Protein AF-A0A7S4IA55-F1 (afdb_monomer_lite)

Secondary structure (DSSP, 8-state):
-------EEEEE---HHHHHHHHHH--EEEEEEE--EETTEESHHHHHHHHHHHHHHH-TT-SEEEEE-TTB---HHHHHHHHHHHHHHTT--TTS-EEEEEEE-SPPPB--TTSTTB--TTT---SSPPSEEEEEEEEEEHHHHHHHHHHTT-TTSPP-SSHHHHHHHHIIIII--SEEEE-TTT--TT-BPPS-PEEETTEEEE--SSSS-BEEEE--SSS--EEEEEE--STT--EEEEEEE----HHHHHHHHH---

Radius of gyration: 19.42 Å; chains: 1; bounding box: 39×51×48 Å

Sequence (261 aa):
EVPLQFWFVLSAPRDDSIIEEADMFRDIMFCNIPEVDQPGVSTRPVKTFGFFQMAHKAVPRAEFYFKTDEHTFPDMFDILSAIKEWEQSQNQSVGKRHYGGLLHQKSSPIRDPTSPWFVPKEAYGEDLYPAYHSGAFFYLTNSLARCVAESSTNPLLPYIPVEDAGVGILLKQFCQPFDIQNMYQIFDWTLTLLPNPVKYNERLEVIIQNSRAAVVLEVKGEGNLLRLYESRYGNDAQTIPRYTYHVLNQKFLDFCKHQGT

InterPro domains:
  IPR002659 Glycosyl transferase, family 31 [PF01762] (16-173)
  IPR002659 Glycosyl transferase, family 31 [PTHR11214] (8-174)

pLDDT: mean 74.44, std 22.38, range [28.0, 98.19]

Foldseek 3Di:
DPDDAAADEDEDDDDPVNVVQCVQPVRYDYDDHDADQAAADGPVQVSVLVCLQVVCVVCVPDFKDKAADPQADAPPVLVVVVVVVVCVVVVHDRDAWEKEAAKDAFDAQDCDNVDSRHHHCVQPVDGGQHIWHDNRMMMTGSQLSVQSNVQSPPPPQGDHNRNRSSSSSSCVPTPVHPDYYHPVVSDPVQSGQDQAFDDDDQKGWRQRPDDLFTFIFRDDPPFQWTWGWGFGDDPPTDTHGPDIDNNVDVVVSVCSVPGSD

Organism: NCBI:txid1487602

Structure (mmCIF, N/CA/C/O backbone):
data_AF-A0A7S4IA55-F1
#
_entry.id   AF-A0A7S4IA55-F1
#
loop_
_atom_site.group_PDB
_atom_site.id
_atom_site.type_symbol
_atom_site.label_atom_id
_atom_site.label_alt_id
_atom_site.label_comp_id
_atom_site.label_asym_id
_atom_site.label_entity_id
_atom_site.label_seq_id
_atom_site.pdbx_PDB_ins_code
_atom_site.Cartn_x
_atom_site.Cartn_y
_atom_site.Cartn_z
_atom_site.occupancy
_atom_site.B_iso_or_equiv
_atom_site.auth_seq_id
_atom_site.auth_comp_id
_atom_site.auth_asym_id
_atom_site.auth_atom_id
_atom_site.pdbx_PDB_model_num
ATOM 1 N N . GLU A 1 1 ? -11.744 -14.906 18.376 1.00 46.75 1 GLU A N 1
ATOM 2 C CA . GLU A 1 1 ? -10.795 -14.910 17.246 1.00 46.75 1 GLU A CA 1
ATOM 3 C C . GLU A 1 1 ? -11.150 -13.758 16.320 1.00 46.75 1 GLU A C 1
ATOM 5 O O . GLU A 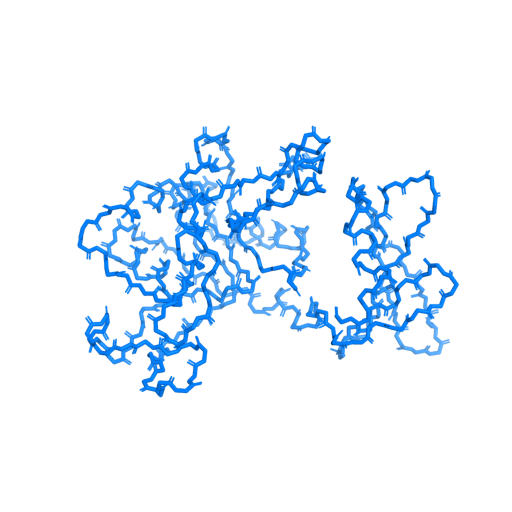1 1 ? -12.335 -13.545 16.083 1.00 46.75 1 GLU A O 1
ATOM 10 N N . VAL A 1 2 ? -10.171 -12.968 15.876 1.00 51.47 2 VAL A N 1
ATOM 11 C CA . VAL A 1 2 ? -10.387 -11.972 14.815 1.00 51.47 2 VAL A CA 1
ATOM 12 C C . VAL A 1 2 ? -10.161 -12.709 13.494 1.00 51.47 2 VAL A C 1
ATOM 14 O O . VAL A 1 2 ? -9.058 -13.223 13.306 1.00 51.47 2 VAL A O 1
ATOM 17 N N . PRO A 1 3 ? -11.165 -12.841 12.611 1.00 70.06 3 PRO A N 1
ATOM 18 C CA . PRO A 1 3 ? -10.977 -13.551 11.354 1.00 70.06 3 PRO A CA 1
ATOM 19 C C . PRO A 1 3 ? -10.056 -12.732 10.441 1.00 70.06 3 PRO A C 1
ATOM 21 O O . PRO A 1 3 ? -10.465 -11.705 9.902 1.00 70.06 3 PRO A O 1
ATOM 24 N N . LEU A 1 4 ? -8.811 -13.182 10.286 1.00 72.94 4 LEU A N 1
ATOM 25 C CA . LEU A 1 4 ? -7.854 -12.651 9.317 1.00 72.94 4 LEU A CA 1
ATOM 26 C C . LEU A 1 4 ? -7.917 -13.484 8.035 1.00 72.94 4 LEU A C 1
ATOM 28 O O . LEU A 1 4 ? -7.993 -14.711 8.091 1.00 72.94 4 LEU A O 1
ATOM 32 N N . GLN A 1 5 ? -7.886 -12.812 6.888 1.00 78.00 5 GLN A N 1
ATOM 33 C CA . GLN A 1 5 ? -7.759 -13.442 5.575 1.00 78.00 5 GLN A CA 1
ATOM 34 C C . GLN A 1 5 ? -6.504 -12.900 4.905 1.00 78.00 5 GLN A C 1
ATOM 36 O O . GLN A 1 5 ? -6.251 -11.695 4.948 1.00 78.00 5 GLN A O 1
ATOM 41 N N . PHE A 1 6 ? -5.728 -13.799 4.312 1.00 81.19 6 PHE A N 1
ATOM 42 C CA . PHE A 1 6 ? -4.470 -13.483 3.654 1.00 81.19 6 PHE A CA 1
ATOM 43 C C . PHE A 1 6 ? -4.604 -13.769 2.166 1.00 81.19 6 PHE A C 1
ATOM 45 O O . PHE A 1 6 ? -5.244 -14.748 1.782 1.00 81.19 6 PHE A O 1
ATOM 52 N N . TRP A 1 7 ? -3.997 -12.907 1.351 1.00 81.94 7 TRP A N 1
ATOM 53 C CA . TRP A 1 7 ? -3.828 -13.158 -0.070 1.00 81.94 7 TRP A CA 1
ATOM 54 C C . TRP A 1 7 ? -2.441 -12.745 -0.535 1.00 81.94 7 TRP A C 1
ATOM 56 O O . TRP A 1 7 ? -1.947 -11.686 -0.150 1.00 81.94 7 TRP A O 1
ATOM 66 N N . PHE A 1 8 ? -1.866 -13.541 -1.427 1.00 84.50 8 PHE A N 1
ATOM 67 C CA . PHE A 1 8 ? -0.659 -13.207 -2.169 1.00 84.50 8 PHE A CA 1
ATOM 68 C C . PHE A 1 8 ? -1.033 -12.675 -3.550 1.00 84.50 8 PHE A C 1
ATOM 70 O O . PHE A 1 8 ? -1.909 -13.225 -4.215 1.00 84.50 8 PHE A O 1
ATOM 77 N N . VAL A 1 9 ? -0.374 -11.608 -4.004 1.00 87.75 9 VAL A N 1
ATOM 78 C CA . VAL A 1 9 ? -0.674 -10.966 -5.293 1.00 87.75 9 VAL A CA 1
ATOM 79 C C . VAL A 1 9 ? 0.483 -11.192 -6.262 1.00 87.75 9 VAL A C 1
ATOM 81 O O . VAL A 1 9 ? 1.553 -10.604 -6.110 1.00 87.75 9 VAL A O 1
ATOM 84 N N . LEU A 1 10 ? 0.278 -12.047 -7.265 1.00 87.62 10 LEU A N 1
ATOM 85 C CA . LEU A 1 10 ? 1.336 -12.508 -8.173 1.00 87.62 10 LEU A CA 1
ATOM 86 C C . LEU A 1 10 ? 1.082 -12.084 -9.625 1.00 87.62 10 LEU A C 1
ATOM 88 O O . LEU A 1 10 ? -0.049 -12.127 -10.105 1.00 87.62 10 LEU A O 1
ATOM 92 N N . SER A 1 11 ? 2.148 -11.711 -10.337 1.00 88.31 11 SER A N 1
ATOM 93 C CA . SER A 1 11 ? 2.136 -11.450 -11.786 1.00 88.31 11 SER A CA 1
ATOM 94 C C . SER A 1 11 ? 2.304 -12.734 -12.602 1.00 88.31 11 SER A C 1
ATOM 96 O O . SER A 1 11 ? 2.514 -13.819 -12.065 1.00 88.31 11 SER A O 1
ATOM 98 N N . ALA A 1 12 ? 2.242 -12.604 -13.926 1.00 83.69 12 ALA A N 1
ATOM 99 C CA . ALA A 1 12 ? 2.725 -13.603 -14.873 1.00 83.69 12 ALA A CA 1
ATOM 100 C C . ALA A 1 12 ? 4.260 -13.501 -15.082 1.00 83.69 12 ALA A C 1
ATOM 102 O O . ALA A 1 12 ? 4.830 -12.427 -14.859 1.00 83.69 12 ALA A O 1
ATOM 103 N N . PRO A 1 13 ? 4.920 -14.555 -15.610 1.00 77.88 13 PRO A N 1
ATOM 104 C CA . PRO A 1 13 ? 4.382 -15.885 -15.916 1.00 77.88 13 PRO A CA 1
ATOM 105 C C . PRO A 1 13 ? 4.181 -16.742 -14.658 1.00 77.88 13 PRO A C 1
ATOM 107 O O . PRO A 1 13 ? 4.727 -16.455 -13.600 1.00 77.88 13 PRO A O 1
ATOM 110 N N . ARG A 1 14 ? 3.371 -17.795 -14.791 1.00 80.56 14 ARG A N 1
ATOM 111 C CA . ARG A 1 14 ? 3.079 -18.768 -13.731 1.00 80.56 14 ARG A CA 1
ATOM 112 C C . ARG A 1 14 ? 3.599 -20.120 -14.190 1.00 80.56 14 ARG A C 1
ATOM 114 O O . ARG A 1 14 ? 3.403 -20.459 -15.357 1.00 80.56 14 ARG A O 1
ATOM 121 N N . ASP A 1 15 ? 4.239 -20.859 -13.299 1.00 84.56 15 ASP A N 1
ATOM 122 C CA . ASP A 1 15 ? 4.578 -22.259 -13.542 1.00 84.56 15 ASP A CA 1
ATOM 123 C C . ASP A 1 15 ? 3.527 -23.191 -12.921 1.00 84.56 15 ASP A C 1
ATOM 125 O O . ASP A 1 15 ? 2.665 -22.755 -12.149 1.00 84.56 15 ASP A O 1
ATOM 129 N N . ASP A 1 16 ? 3.598 -24.476 -13.272 1.00 86.06 16 ASP A N 1
ATOM 130 C CA . ASP A 1 16 ? 2.674 -25.501 -12.776 1.00 86.06 16 ASP A CA 1
ATOM 131 C C . ASP A 1 16 ? 2.670 -25.564 -11.247 1.00 86.06 16 ASP A C 1
ATOM 133 O O . ASP A 1 16 ? 1.622 -25.738 -10.630 1.00 86.06 16 ASP A O 1
ATOM 137 N N . SER A 1 17 ? 3.819 -25.307 -10.616 1.00 82.31 17 SER A N 1
ATOM 138 C CA . SER A 1 17 ? 3.922 -25.325 -9.165 1.00 82.31 17 SER A CA 1
ATOM 139 C C . SER A 1 17 ? 3.048 -24.231 -8.538 1.00 82.31 17 SER A C 1
ATOM 141 O O . SER A 1 17 ? 2.372 -24.476 -7.539 1.00 82.31 17 SER A O 1
ATOM 143 N N . ILE A 1 18 ? 3.079 -23.004 -9.067 1.00 78.88 18 ILE A N 1
ATOM 144 C CA . ILE A 1 18 ? 2.295 -21.868 -8.555 1.00 78.88 18 ILE A CA 1
ATOM 145 C C . ILE A 1 18 ? 0.796 -22.112 -8.775 1.00 78.88 18 ILE A C 1
ATOM 147 O O . ILE A 1 18 ? -0.027 -21.691 -7.961 1.00 78.88 18 ILE A O 1
ATOM 151 N N . ILE A 1 19 ? 0.433 -22.810 -9.853 1.00 83.88 19 ILE A N 1
ATOM 152 C CA . ILE A 1 19 ? -0.956 -23.196 -10.129 1.00 83.88 19 ILE A CA 1
ATOM 153 C C . ILE A 1 19 ? -1.436 -24.231 -9.102 1.00 83.88 19 ILE A C 1
ATOM 155 O O . ILE A 1 19 ? -2.478 -24.024 -8.484 1.00 83.88 19 ILE A O 1
ATOM 159 N N . GLU A 1 20 ? -0.654 -25.284 -8.852 1.00 81.00 20 GLU A N 1
ATOM 160 C CA . GLU A 1 20 ? -0.962 -26.300 -7.833 1.00 81.00 20 GLU A CA 1
ATOM 161 C C . GLU A 1 20 ? -1.113 -25.689 -6.429 1.00 81.00 20 GLU A C 1
ATOM 163 O O . GLU A 1 20 ? -2.005 -26.057 -5.664 1.00 81.00 20 GLU A O 1
ATOM 168 N N . GLU A 1 21 ? -0.265 -24.716 -6.093 1.00 79.81 21 GLU A N 1
ATOM 169 C CA . GLU A 1 21 ? -0.327 -23.976 -4.831 1.00 79.81 21 GLU A CA 1
ATOM 170 C C . GLU A 1 21 ? -1.618 -23.160 -4.704 1.00 79.81 21 GLU A C 1
ATOM 172 O O . GLU A 1 21 ? -2.305 -23.236 -3.681 1.00 79.81 21 GLU A O 1
ATOM 177 N N . ALA A 1 22 ? -1.985 -22.427 -5.758 1.00 77.88 22 ALA A N 1
ATOM 178 C CA . ALA A 1 22 ? -3.223 -21.659 -5.790 1.00 77.88 22 ALA A CA 1
ATOM 179 C C . ALA A 1 22 ? -4.461 -22.558 -5.647 1.00 77.88 22 ALA A C 1
ATOM 181 O O . ALA A 1 22 ? -5.403 -22.190 -4.939 1.00 77.88 22 ALA A O 1
ATOM 182 N N . ASP A 1 23 ? -4.453 -23.740 -6.269 1.00 83.38 23 ASP A N 1
ATOM 183 C CA . ASP A 1 23 ? -5.543 -24.716 -6.169 1.00 83.38 23 ASP A CA 1
ATOM 184 C C . ASP A 1 23 ? -5.671 -25.296 -4.752 1.00 83.38 23 ASP A C 1
ATOM 186 O O . ASP A 1 23 ? -6.789 -25.496 -4.254 1.00 83.38 23 ASP A O 1
ATOM 190 N N . MET A 1 24 ? -4.535 -25.526 -4.087 1.00 79.62 24 MET A N 1
ATOM 191 C CA . MET A 1 24 ? -4.474 -26.089 -2.740 1.00 79.62 24 MET A CA 1
ATOM 192 C C . MET A 1 24 ? -4.900 -25.087 -1.657 1.00 79.62 24 MET A C 1
ATOM 194 O O . MET A 1 24 ? -5.679 -25.453 -0.774 1.00 79.62 24 MET A O 1
ATOM 198 N N . PHE A 1 25 ? -4.424 -23.838 -1.712 1.00 74.69 25 PHE A N 1
ATOM 199 C CA . PHE A 1 25 ? -4.611 -22.866 -0.621 1.00 74.69 25 PHE A CA 1
ATOM 200 C C . PHE A 1 25 ? -5.661 -21.795 -0.889 1.00 74.69 25 PHE A C 1
ATOM 202 O O . PHE A 1 25 ? -6.254 -21.276 0.057 1.00 74.69 25 PHE A O 1
ATOM 209 N N . ARG A 1 26 ? -5.963 -21.515 -2.162 1.00 79.38 26 ARG A N 1
ATOM 210 C CA . ARG A 1 26 ? -6.998 -20.553 -2.581 1.00 79.38 26 ARG A CA 1
ATOM 211 C C . ARG A 1 26 ? -6.803 -19.143 -2.012 1.00 79.38 26 ARG A C 1
ATOM 213 O O . ARG A 1 26 ? -7.769 -18.400 -1.837 1.00 79.38 26 ARG A O 1
ATOM 220 N N . ASP A 1 27 ? -5.555 -18.769 -1.767 1.00 78.38 27 ASP A N 1
ATOM 221 C CA . ASP A 1 27 ? -5.113 -17.489 -1.216 1.00 78.38 27 ASP A CA 1
ATOM 222 C C . ASP A 1 27 ? -4.230 -16.706 -2.207 1.00 78.38 27 ASP A C 1
ATOM 224 O O . ASP A 1 27 ? -3.600 -15.722 -1.839 1.00 78.38 27 ASP A O 1
ATOM 228 N N . ILE A 1 28 ? -4.217 -17.073 -3.492 1.00 80.38 28 ILE A N 1
ATOM 229 C CA . ILE A 1 28 ? -3.453 -16.358 -4.523 1.00 80.38 28 ILE A CA 1
ATOM 230 C C . ILE A 1 28 ? -4.379 -15.546 -5.437 1.00 80.38 28 ILE A C 1
ATOM 232 O O . ILE A 1 28 ? -5.288 -16.072 -6.081 1.00 80.38 28 ILE A O 1
ATOM 236 N N . MET A 1 29 ? -4.111 -14.244 -5.534 1.00 86.19 29 MET A N 1
ATOM 237 C CA . MET A 1 29 ? -4.675 -13.338 -6.527 1.00 86.19 29 MET A CA 1
ATOM 238 C C . MET A 1 29 ? -3.692 -13.161 -7.679 1.00 86.19 29 MET A C 1
ATOM 240 O O . MET A 1 29 ? -2.636 -12.547 -7.534 1.00 86.19 29 MET A O 1
ATOM 244 N N . PHE A 1 30 ? -4.063 -13.652 -8.857 1.00 88.56 30 PHE A N 1
ATOM 245 C CA . PHE A 1 30 ? -3.222 -13.487 -10.030 1.00 88.56 30 PHE A CA 1
ATOM 246 C C . PHE A 1 30 ? -3.552 -12.235 -10.846 1.00 88.56 30 PHE A C 1
ATOM 248 O O . PHE A 1 30 ? -4.665 -12.078 -11.353 1.00 88.56 30 PHE A O 1
ATOM 255 N N . CYS A 1 31 ? -2.539 -11.410 -11.092 1.00 86.50 31 CYS A N 1
ATOM 256 C CA . CYS A 1 31 ? -2.555 -10.337 -12.075 1.00 86.50 31 CYS A CA 1
ATOM 257 C C . CYS A 1 31 ? -2.035 -10.866 -13.420 1.00 86.50 31 CYS A C 1
ATOM 259 O O . CYS A 1 31 ? -0.944 -11.428 -13.507 1.00 86.50 31 CYS A O 1
ATOM 261 N N . ASN A 1 32 ? -2.806 -10.699 -14.499 1.00 87.69 32 ASN A N 1
ATOM 262 C CA . ASN A 1 32 ? -2.392 -11.121 -15.843 1.00 87.69 32 ASN A CA 1
ATOM 263 C C . ASN A 1 32 ? -1.537 -10.050 -16.540 1.00 87.69 32 ASN A C 1
ATOM 265 O O . ASN A 1 32 ? -1.880 -9.554 -17.610 1.00 87.69 32 ASN A O 1
ATOM 269 N N . ILE A 1 33 ? -0.455 -9.660 -15.876 1.00 88.44 33 ILE A N 1
ATOM 270 C CA . ILE A 1 33 ? 0.529 -8.676 -16.332 1.00 88.44 33 ILE A CA 1
ATOM 271 C C . ILE A 1 33 ? 1.924 -9.260 -16.097 1.00 88.44 33 ILE A C 1
ATOM 273 O O . ILE A 1 33 ? 2.075 -10.020 -15.142 1.00 88.44 33 ILE A O 1
ATOM 277 N N . PRO A 1 34 ? 2.929 -8.965 -16.934 1.00 89.75 34 PRO A N 1
ATOM 278 C CA . PRO A 1 34 ? 4.302 -9.371 -16.654 1.00 89.75 34 PRO A CA 1
ATOM 279 C C . PRO A 1 34 ? 4.839 -8.703 -15.383 1.00 89.75 34 PRO A C 1
ATOM 281 O O . PRO A 1 34 ? 4.538 -7.535 -15.115 1.00 89.75 34 PRO A O 1
ATOM 284 N N . GLU A 1 35 ? 5.661 -9.419 -14.618 1.00 88.81 35 GLU A N 1
ATOM 285 C CA . GLU A 1 35 ? 6.471 -8.783 -13.577 1.00 88.81 35 GLU A CA 1
ATOM 286 C C . GLU A 1 35 ? 7.514 -7.871 -14.232 1.00 88.81 35 GLU A C 1
ATOM 288 O O . GLU A 1 35 ? 8.317 -8.310 -15.058 1.00 88.81 35 GLU A O 1
ATOM 293 N N . VAL A 1 36 ? 7.491 -6.592 -13.870 1.00 90.94 36 VAL A N 1
ATOM 294 C CA . VAL A 1 36 ? 8.474 -5.600 -14.293 1.00 90.94 36 VAL A CA 1
ATOM 295 C C . VAL A 1 36 ? 8.881 -4.821 -13.056 1.00 90.94 36 VAL A C 1
ATOM 297 O O . VAL A 1 36 ? 8.025 -4.292 -12.346 1.00 90.94 36 VAL A O 1
ATOM 300 N N . ASP A 1 37 ? 10.184 -4.750 -12.816 1.00 88.00 37 ASP A N 1
ATOM 301 C CA . ASP A 1 37 ? 10.765 -3.947 -11.745 1.00 88.00 37 ASP A CA 1
ATOM 302 C C . ASP A 1 37 ? 12.015 -3.247 -12.286 1.00 88.00 37 ASP A C 1
ATOM 304 O O . ASP A 1 37 ? 13.138 -3.743 -12.195 1.00 88.00 37 ASP A O 1
ATOM 308 N N . GLN A 1 38 ? 11.792 -2.136 -12.988 1.00 91.88 38 GLN A N 1
ATOM 309 C CA . GLN A 1 38 ? 12.838 -1.318 -13.598 1.00 91.88 38 GLN A CA 1
ATOM 310 C C . GLN A 1 38 ? 12.666 0.145 -13.166 1.00 91.88 38 GLN A C 1
ATOM 312 O O . GLN A 1 38 ? 11.540 0.584 -12.915 1.00 91.88 38 GLN A O 1
ATOM 317 N N . PRO A 1 39 ? 13.746 0.944 -13.112 1.00 92.06 39 PRO A N 1
ATOM 318 C CA . PRO A 1 39 ? 13.640 2.370 -12.823 1.00 92.06 39 PRO A CA 1
ATOM 319 C C . PRO A 1 39 ? 12.594 3.061 -13.710 1.00 92.06 39 PRO A C 1
ATOM 321 O O . PRO A 1 39 ? 12.678 3.029 -14.938 1.00 92.06 39 PRO A O 1
ATOM 324 N N . GLY A 1 40 ? 11.595 3.693 -13.090 1.00 93.19 40 GLY A N 1
ATOM 325 C CA . GLY A 1 40 ? 10.530 4.408 -13.798 1.00 93.19 40 GLY A CA 1
ATOM 326 C C . GLY A 1 40 ? 9.368 3.544 -14.305 1.00 93.19 40 GLY A C 1
ATOM 327 O O . GLY A 1 40 ? 8.370 4.111 -14.751 1.00 93.19 40 GLY A O 1
ATOM 328 N N . VAL A 1 41 ? 9.451 2.210 -14.227 1.00 93.88 41 VAL A N 1
ATOM 329 C CA . VAL A 1 41 ? 8.381 1.285 -14.640 1.00 93.88 41 VAL A CA 1
ATOM 330 C C . VAL A 1 41 ? 8.347 0.075 -13.704 1.00 93.88 41 VAL A C 1
ATOM 332 O O . VAL A 1 41 ? 9.209 -0.798 -13.754 1.00 93.88 41 VAL A O 1
ATOM 335 N N . SER A 1 42 ? 7.303 -0.003 -12.882 1.00 92.88 42 SER A N 1
ATOM 336 C CA . SER A 1 42 ? 7.067 -1.106 -11.949 1.00 92.88 42 SER A CA 1
ATOM 337 C C . SER A 1 42 ? 5.646 -1.665 -12.051 1.00 92.88 42 SER A C 1
ATOM 339 O O . SER A 1 42 ? 4.676 -0.939 -12.300 1.00 92.88 42 SER A O 1
ATOM 341 N N . THR A 1 43 ? 5.512 -2.965 -11.810 1.00 93.94 43 THR A N 1
ATOM 342 C CA . THR A 1 43 ? 4.229 -3.675 -11.738 1.00 93.94 43 THR A CA 1
ATOM 343 C C . THR A 1 43 ? 3.543 -3.524 -10.368 1.00 93.94 43 THR A C 1
ATOM 345 O O . THR A 1 43 ? 2.323 -3.698 -10.259 1.00 93.94 43 THR A O 1
ATOM 348 N N . ARG A 1 44 ? 4.283 -3.121 -9.323 1.00 93.75 44 ARG A N 1
ATOM 349 C CA . ARG A 1 44 ? 3.783 -2.968 -7.939 1.00 93.75 44 ARG A CA 1
ATOM 350 C C . ARG A 1 44 ? 2.532 -2.080 -7.814 1.00 93.75 44 ARG A C 1
ATOM 352 O O . ARG A 1 44 ? 1.598 -2.500 -7.131 1.00 93.75 44 ARG A O 1
ATOM 359 N N . PRO A 1 45 ? 2.414 -0.921 -8.498 1.00 95.06 45 PRO A N 1
ATOM 360 C CA . PRO A 1 45 ? 1.214 -0.083 -8.414 1.00 95.06 45 PRO A CA 1
ATOM 361 C C . PRO A 1 45 ? -0.048 -0.801 -8.891 1.00 95.06 45 PRO A C 1
ATOM 363 O O . PRO A 1 45 ? -1.092 -0.730 -8.242 1.00 95.06 45 PRO A O 1
ATOM 366 N N . VAL A 1 46 ? 0.051 -1.551 -9.993 1.00 94.19 46 VAL A N 1
ATOM 367 C CA . VAL A 1 46 ? -1.083 -2.300 -10.550 1.00 94.19 46 VAL A CA 1
ATOM 368 C C . VAL A 1 46 ? -1.500 -3.423 -9.604 1.00 94.19 46 VAL A C 1
ATOM 370 O O . VAL A 1 46 ? -2.693 -3.597 -9.362 1.00 94.19 46 VAL A O 1
ATOM 373 N N . LYS A 1 47 ? -0.534 -4.142 -9.019 1.00 94.69 47 LYS A N 1
ATOM 374 C CA . LYS A 1 47 ? -0.799 -5.164 -7.997 1.00 94.69 47 LYS A CA 1
ATOM 375 C C . LYS A 1 47 ? -1.492 -4.580 -6.771 1.00 94.69 47 LYS A C 1
ATOM 377 O O . LYS A 1 47 ? -2.523 -5.099 -6.356 1.00 94.69 47 LYS A O 1
ATOM 382 N N . THR A 1 48 ? -0.967 -3.487 -6.224 1.00 96.00 48 THR A N 1
ATOM 383 C CA . THR A 1 48 ? -1.507 -2.847 -5.017 1.00 96.00 48 THR A CA 1
ATOM 384 C C . THR A 1 48 ? -2.929 -2.345 -5.238 1.00 96.00 48 THR A C 1
ATOM 386 O O . THR A 1 48 ? -3.824 -2.638 -4.447 1.00 96.00 48 THR A O 1
ATOM 389 N N . PHE A 1 49 ? -3.192 -1.640 -6.339 1.00 96.62 49 PHE A N 1
ATOM 390 C CA . PHE A 1 49 ? -4.549 -1.180 -6.636 1.00 96.62 49 PHE A CA 1
ATOM 391 C C . PHE A 1 49 ? -5.498 -2.328 -6.996 1.00 96.62 49 PHE A C 1
ATOM 393 O O . PHE A 1 49 ? -6.648 -2.326 -6.551 1.00 96.62 49 PHE A O 1
ATOM 400 N N . GLY A 1 50 ? -5.018 -3.326 -7.743 1.00 94.38 50 GLY A N 1
ATOM 401 C CA . GLY A 1 50 ? -5.774 -4.534 -8.069 1.00 94.38 50 GLY A CA 1
ATOM 402 C C . GLY A 1 50 ? -6.158 -5.336 -6.825 1.00 94.38 50 GLY A C 1
ATOM 403 O O . GLY A 1 50 ? -7.292 -5.805 -6.727 1.00 94.38 50 GLY A O 1
ATOM 404 N N . PHE A 1 51 ? -5.267 -5.413 -5.833 1.00 94.25 51 PHE A N 1
ATOM 405 C CA . PHE A 1 51 ? -5.560 -5.995 -4.527 1.00 94.25 51 PHE A CA 1
ATOM 406 C C . PHE A 1 51 ? -6.729 -5.284 -3.854 1.00 94.25 51 PHE A C 1
ATOM 408 O O . PHE A 1 51 ? -7.703 -5.943 -3.509 1.00 94.25 51 PHE A O 1
ATOM 415 N N . PHE A 1 52 ? -6.698 -3.953 -3.717 1.00 95.94 52 PHE A N 1
ATOM 416 C CA . PHE A 1 52 ? -7.803 -3.236 -3.070 1.00 95.94 52 PHE A CA 1
ATOM 417 C C . PHE A 1 52 ? -9.129 -3.416 -3.814 1.00 95.94 52 PHE A C 1
ATOM 419 O O . PHE A 1 52 ? -10.165 -3.601 -3.174 1.00 95.94 52 PHE A O 1
ATOM 426 N N . GLN A 1 53 ? -9.106 -3.442 -5.149 1.00 94.81 53 GLN A N 1
ATOM 427 C CA . GLN A 1 53 ? -10.292 -3.734 -5.958 1.00 94.81 53 GLN A CA 1
ATOM 428 C C . GLN A 1 53 ? -10.867 -5.123 -5.675 1.00 94.81 53 GLN A C 1
ATOM 430 O O . GLN A 1 53 ? -12.067 -5.269 -5.424 1.00 94.81 53 GLN A O 1
ATOM 435 N N . MET A 1 54 ? -10.017 -6.147 -5.698 1.00 92.44 54 MET A N 1
ATOM 436 C CA . MET A 1 54 ? -10.435 -7.536 -5.535 1.00 92.44 54 MET A CA 1
ATOM 437 C C . MET A 1 54 ? -10.791 -7.869 -4.089 1.00 92.44 54 MET A C 1
ATOM 439 O O . MET A 1 54 ? -11.849 -8.446 -3.846 1.00 92.44 54 MET A O 1
ATOM 443 N N . ALA A 1 55 ? -9.964 -7.460 -3.129 1.00 90.62 55 ALA A N 1
ATOM 444 C CA . ALA A 1 55 ? -10.186 -7.682 -1.707 1.00 90.62 55 ALA A CA 1
ATOM 445 C C . ALA A 1 55 ? -11.482 -7.012 -1.240 1.00 90.62 55 ALA A C 1
ATOM 447 O O . ALA A 1 55 ? -12.289 -7.654 -0.570 1.00 90.62 55 ALA A O 1
ATOM 448 N N . HIS A 1 56 ? -11.744 -5.761 -1.644 1.00 93.25 56 HIS A N 1
ATOM 449 C CA . HIS A 1 56 ? -12.993 -5.087 -1.280 1.00 93.25 56 HIS A CA 1
ATOM 450 C C . HIS A 1 56 ? -14.219 -5.757 -1.915 1.00 93.25 56 HIS A C 1
ATOM 452 O O . HIS A 1 56 ? -15.286 -5.814 -1.306 1.00 93.25 56 HIS A O 1
ATOM 458 N N . LYS A 1 57 ? -14.087 -6.313 -3.124 1.00 92.00 57 LYS A N 1
ATOM 459 C CA . LYS A 1 57 ? -15.161 -7.096 -3.750 1.00 92.00 57 LYS A CA 1
ATOM 460 C C . LYS A 1 57 ? -15.398 -8.432 -3.038 1.00 92.00 57 LYS A C 1
ATOM 462 O O . LYS A 1 57 ? -16.549 -8.837 -2.893 1.00 92.00 57 LYS A O 1
ATOM 467 N N . ALA A 1 58 ? -14.333 -9.111 -2.618 1.00 89.88 58 ALA A N 1
ATOM 468 C CA . ALA A 1 58 ? -14.396 -10.416 -1.964 1.00 89.88 58 ALA A CA 1
ATOM 469 C C . ALA A 1 58 ? -14.911 -10.321 -0.520 1.00 89.88 58 ALA A C 1
ATOM 471 O O . ALA A 1 58 ? -15.752 -11.122 -0.112 1.00 89.88 58 ALA A O 1
ATOM 472 N N . VAL A 1 59 ? -14.443 -9.328 0.243 1.00 90.12 59 VAL A N 1
ATOM 473 C CA . VAL A 1 59 ? -14.764 -9.164 1.669 1.00 90.12 59 VAL A CA 1
ATOM 474 C C . VAL A 1 59 ? -15.175 -7.721 1.976 1.00 90.12 59 VAL A C 1
ATOM 476 O O . VAL A 1 59 ? -14.545 -7.049 2.788 1.00 90.12 59 VAL A O 1
ATOM 479 N N . PRO A 1 60 ? -16.297 -7.230 1.416 1.00 91.19 60 PRO A N 1
ATOM 480 C CA . PRO A 1 60 ? -16.699 -5.821 1.510 1.00 91.19 60 PRO A CA 1
ATOM 481 C C . PRO A 1 60 ? -16.962 -5.323 2.937 1.00 91.19 60 PRO A C 1
ATOM 483 O O . PRO A 1 60 ? -17.073 -4.121 3.157 1.00 91.19 60 PRO A O 1
ATOM 486 N N . ARG A 1 61 ? -17.087 -6.228 3.917 1.00 90.25 61 ARG A N 1
ATOM 487 C CA . ARG A 1 61 ? -17.315 -5.907 5.335 1.00 90.25 61 ARG A CA 1
ATOM 488 C C . ARG A 1 61 ? -16.059 -6.016 6.204 1.00 90.25 61 ARG A C 1
ATOM 490 O O . ARG A 1 61 ? -16.184 -5.889 7.417 1.00 90.25 61 ARG A O 1
ATOM 497 N N . ALA A 1 62 ? -14.882 -6.271 5.626 1.00 89.31 62 ALA A N 1
ATOM 498 C CA . ALA A 1 62 ? -13.635 -6.249 6.387 1.00 89.31 62 ALA A CA 1
ATOM 499 C C . ALA A 1 62 ? -13.439 -4.863 7.011 1.00 89.31 62 ALA A C 1
ATOM 501 O O . ALA A 1 62 ? -13.602 -3.854 6.327 1.00 89.31 62 ALA A O 1
ATOM 502 N N . GLU A 1 63 ? -13.121 -4.811 8.301 1.00 87.50 63 GLU A N 1
ATOM 503 C CA . GLU A 1 63 ? -12.946 -3.556 9.042 1.00 87.50 63 GLU A CA 1
ATOM 504 C C . GLU A 1 63 ? -11.693 -2.801 8.576 1.00 87.50 63 GLU A C 1
ATOM 506 O O . GLU A 1 63 ? -11.723 -1.587 8.347 1.00 87.50 63 GLU A O 1
ATOM 511 N N . PHE A 1 64 ? -10.628 -3.565 8.328 1.00 89.12 64 PHE A N 1
ATOM 512 C CA . PHE A 1 64 ? -9.329 -3.092 7.880 1.00 89.12 64 PHE A CA 1
ATOM 513 C C . PHE A 1 64 ? -8.832 -3.933 6.706 1.00 89.12 64 PHE A C 1
ATOM 515 O O . PHE A 1 64 ? -9.093 -5.134 6.624 1.00 89.12 64 PHE A O 1
ATOM 522 N N . TYR A 1 65 ? -8.087 -3.285 5.818 1.00 92.94 65 TYR A N 1
ATOM 523 C CA . TYR A 1 65 ? -7.369 -3.903 4.713 1.00 92.94 65 TYR A CA 1
ATOM 524 C C . TYR A 1 65 ? -5.897 -3.573 4.876 1.00 92.94 65 TYR A C 1
ATOM 526 O O . TYR A 1 65 ? -5.548 -2.405 5.038 1.00 92.94 65 TYR A O 1
ATOM 534 N N . PHE A 1 66 ? -5.054 -4.593 4.815 1.00 90.50 66 PHE A N 1
ATOM 535 C CA . PHE A 1 66 ? -3.623 -4.480 5.049 1.00 90.50 66 PHE A CA 1
ATOM 536 C C . PHE A 1 66 ? -2.868 -4.766 3.755 1.00 90.50 66 PHE A C 1
ATOM 538 O O . PHE A 1 66 ? -3.254 -5.660 3.002 1.00 90.50 66 PHE A O 1
ATOM 545 N N . LYS A 1 67 ? -1.787 -4.024 3.521 1.00 92.19 67 LYS A N 1
ATOM 546 C CA . LYS A 1 67 ? -0.753 -4.364 2.543 1.00 92.19 67 LYS A CA 1
ATOM 547 C C . LYS A 1 67 ? 0.560 -4.528 3.287 1.00 92.19 67 LYS A C 1
ATOM 549 O O . LYS A 1 67 ? 0.862 -3.733 4.174 1.00 92.19 67 LYS A O 1
ATOM 554 N N . THR A 1 68 ? 1.338 -5.529 2.902 1.00 85.56 68 THR A N 1
ATOM 555 C CA . THR A 1 68 ? 2.711 -5.723 3.370 1.00 85.56 68 THR A CA 1
ATOM 556 C C . THR A 1 68 ? 3.562 -6.295 2.239 1.00 85.56 68 THR A C 1
ATOM 558 O O . THR A 1 68 ? 3.006 -6.860 1.293 1.00 85.56 68 THR A O 1
ATOM 561 N N . ASP A 1 69 ? 4.874 -6.086 2.302 1.00 79.69 69 ASP A N 1
ATOM 562 C CA . ASP A 1 69 ? 5.831 -6.686 1.367 1.00 79.69 69 ASP A CA 1
ATOM 563 C C . ASP A 1 69 ? 6.129 -8.144 1.731 1.00 79.69 69 ASP A C 1
ATOM 565 O O . ASP A 1 69 ? 6.023 -8.550 2.886 1.00 79.69 69 ASP A O 1
ATOM 569 N N . GLU A 1 70 ? 6.587 -8.922 0.754 1.00 69.75 70 GLU A N 1
ATOM 570 C CA . GLU A 1 70 ? 6.958 -10.335 0.900 1.00 69.75 70 GLU A CA 1
ATOM 571 C C . GLU A 1 70 ? 8.089 -10.594 1.913 1.00 69.75 70 GLU A C 1
ATOM 573 O O . GLU A 1 70 ? 8.284 -11.724 2.359 1.00 69.75 70 GLU A O 1
ATOM 578 N N . HIS A 1 71 ? 8.830 -9.551 2.288 1.00 66.12 71 HIS A N 1
ATOM 579 C CA . HIS A 1 71 ? 9.942 -9.614 3.239 1.00 66.12 71 HIS A CA 1
ATOM 580 C C . HIS A 1 71 ? 9.635 -8.924 4.574 1.00 66.12 71 HIS A C 1
ATOM 582 O O . HIS A 1 71 ? 10.541 -8.755 5.392 1.00 66.12 71 HIS A O 1
ATOM 588 N N . THR A 1 72 ? 8.378 -8.520 4.794 1.00 64.75 72 THR A N 1
ATOM 589 C CA . THR A 1 72 ? 7.937 -7.839 6.017 1.00 64.75 72 THR A CA 1
ATOM 590 C C . THR A 1 72 ? 6.908 -8.685 6.762 1.00 64.75 72 THR A C 1
ATOM 592 O O . THR A 1 72 ? 5.930 -9.153 6.186 1.00 64.75 72 THR A O 1
ATOM 595 N N . PHE A 1 73 ? 7.109 -8.855 8.071 1.00 66.38 73 PHE A N 1
ATOM 596 C CA . PHE A 1 73 ? 6.224 -9.650 8.931 1.00 66.38 73 PHE A CA 1
ATOM 597 C C . PHE A 1 73 ? 5.647 -8.804 10.070 1.00 66.38 73 PHE A C 1
ATOM 599 O O . PHE A 1 73 ? 6.140 -8.883 11.193 1.00 66.38 73 PHE A O 1
ATOM 606 N N . PRO A 1 74 ? 4.619 -7.979 9.811 1.00 67.50 74 PRO A N 1
ATOM 607 C CA . PRO A 1 74 ? 4.005 -7.151 10.845 1.00 67.50 74 PRO A CA 1
ATOM 608 C C . PRO A 1 74 ? 3.316 -8.006 11.924 1.00 67.50 74 PRO A C 1
ATOM 610 O O . PRO A 1 74 ? 2.560 -8.928 11.603 1.00 67.50 74 PRO A O 1
ATOM 613 N N . ASP A 1 75 ? 3.514 -7.675 13.207 1.00 70.75 75 ASP A N 1
ATOM 614 C CA . ASP A 1 75 ? 2.738 -8.283 14.295 1.00 70.75 75 ASP A CA 1
ATOM 615 C C . ASP A 1 75 ? 1.298 -7.755 14.259 1.00 70.75 75 ASP A C 1
ATOM 617 O O . ASP A 1 75 ? 0.965 -6.674 14.755 1.00 70.75 75 ASP A O 1
ATOM 621 N N . MET A 1 76 ? 0.422 -8.540 13.635 1.00 71.19 76 MET A N 1
ATOM 622 C CA . MET A 1 76 ? -0.979 -8.182 13.453 1.00 71.19 76 MET A CA 1
ATOM 623 C C . MET A 1 76 ? -1.742 -8.027 14.775 1.00 71.19 76 MET A C 1
ATOM 625 O O . MET A 1 76 ? -2.727 -7.292 14.801 1.00 71.19 76 MET A O 1
ATOM 629 N N . PHE A 1 77 ? -1.331 -8.680 15.867 1.00 71.94 77 PHE A N 1
ATOM 630 C CA . PHE A 1 77 ? -2.008 -8.530 17.159 1.00 71.94 77 PHE A CA 1
ATOM 631 C C . PHE A 1 77 ? -1.669 -7.195 17.806 1.00 71.94 77 PHE A C 1
ATOM 633 O O . PHE A 1 77 ? -2.584 -6.505 18.266 1.00 71.94 77 PHE A O 1
ATOM 640 N N . ASP A 1 78 ? -0.395 -6.810 17.789 1.00 73.56 78 ASP A N 1
ATOM 641 C CA . ASP A 1 78 ? 0.052 -5.515 18.303 1.00 73.56 78 ASP A CA 1
ATOM 642 C C . ASP A 1 78 ? -0.536 -4.371 17.476 1.00 73.56 78 ASP A C 1
ATOM 644 O O . ASP A 1 78 ? -1.072 -3.414 18.031 1.00 73.56 78 ASP A O 1
ATOM 648 N N . ILE A 1 79 ? -0.556 -4.511 16.148 1.00 78.31 79 ILE A N 1
ATOM 649 C CA . ILE A 1 79 ? -1.176 -3.532 15.247 1.00 78.31 79 ILE A CA 1
ATOM 650 C C . ILE A 1 79 ? -2.671 -3.389 15.529 1.00 78.31 79 ILE A C 1
ATOM 652 O O . ILE A 1 79 ? -3.162 -2.274 15.698 1.00 78.31 79 ILE A O 1
ATOM 656 N N . LEU A 1 80 ? -3.417 -4.494 15.602 1.00 78.75 80 LEU A N 1
ATOM 657 C CA . LEU A 1 80 ? -4.855 -4.438 15.884 1.00 78.75 80 LEU A CA 1
ATOM 658 C C . LEU A 1 80 ? -5.143 -3.890 17.287 1.00 78.75 80 LEU A C 1
ATOM 660 O O . LEU A 1 80 ? -6.149 -3.204 17.473 1.00 78.75 80 LEU A O 1
ATOM 664 N N . SER A 1 81 ? -4.287 -4.186 18.266 1.00 80.50 81 SER A N 1
ATOM 665 C CA . SER A 1 81 ? -4.405 -3.646 19.625 1.00 80.50 81 SER A CA 1
ATOM 666 C C . SER A 1 81 ? -4.161 -2.141 19.626 1.00 80.50 81 SER A C 1
ATOM 668 O O . SER A 1 81 ? -5.002 -1.399 20.125 1.00 80.50 81 SER A O 1
ATOM 670 N N . ALA A 1 82 ? -3.106 -1.679 18.957 1.00 80.44 82 ALA A N 1
ATOM 671 C CA . ALA A 1 82 ? -2.796 -0.263 18.827 1.00 80.44 82 ALA A CA 1
ATOM 672 C C . ALA A 1 82 ? -3.886 0.524 18.088 1.00 80.44 82 ALA A C 1
ATOM 674 O O . ALA A 1 82 ? -4.240 1.622 18.513 1.00 80.44 82 ALA A O 1
ATOM 675 N N . ILE A 1 83 ? -4.467 -0.039 17.020 1.00 82.38 83 ILE A N 1
ATOM 676 C CA . ILE A 1 83 ? -5.609 0.575 16.325 1.00 82.38 83 ILE A CA 1
ATOM 677 C C . ILE A 1 83 ? -6.777 0.765 17.300 1.00 82.38 83 ILE A C 1
ATOM 679 O O . ILE A 1 83 ? -7.332 1.860 17.389 1.00 82.38 83 ILE A O 1
ATOM 683 N N . LYS A 1 84 ? -7.125 -0.272 18.071 1.00 82.19 84 LYS A N 1
ATOM 684 C CA . LYS A 1 84 ? -8.234 -0.219 19.038 1.00 82.19 84 LYS A CA 1
ATOM 685 C C . LYS A 1 84 ? -7.975 0.760 20.178 1.00 82.19 84 LYS A C 1
ATOM 687 O O . LYS A 1 84 ? -8.876 1.508 20.550 1.00 82.19 84 LYS A O 1
ATOM 692 N N . GLU A 1 85 ? -6.772 0.754 20.742 1.00 83.00 85 GLU A N 1
ATOM 693 C CA . GLU A 1 85 ? -6.364 1.689 21.796 1.00 83.00 85 GLU A CA 1
ATOM 694 C C . GLU A 1 85 ? -6.425 3.133 21.301 1.00 83.00 85 GLU A C 1
ATOM 696 O O . GLU A 1 85 ? -6.954 4.012 21.987 1.00 83.00 85 GLU A O 1
ATOM 701 N N . TRP A 1 86 ? -5.951 3.377 20.078 1.00 79.44 86 TRP A N 1
ATOM 702 C CA . TRP A 1 86 ? -6.042 4.687 19.457 1.00 79.44 86 TRP A CA 1
ATOM 703 C C . TRP A 1 86 ? -7.506 5.110 19.256 1.00 79.44 86 TRP A C 1
ATOM 705 O O . TRP A 1 86 ? -7.869 6.208 19.683 1.00 79.44 86 TRP A O 1
ATOM 715 N N . GLU A 1 87 ? -8.372 4.249 18.705 1.00 79.44 87 GLU A N 1
ATOM 716 C CA . GLU A 1 87 ? -9.799 4.559 18.496 1.00 79.44 87 GLU A CA 1
ATOM 717 C C . GLU A 1 87 ? -10.502 4.919 19.815 1.00 79.44 87 GLU A C 1
ATOM 719 O O . GLU A 1 87 ? -11.243 5.907 19.885 1.00 79.44 87 GLU A O 1
ATOM 724 N N . GLN A 1 88 ? -10.195 4.177 20.886 1.00 82.12 88 GLN A N 1
ATOM 725 C CA . GLN A 1 88 ? -10.672 4.463 22.240 1.00 82.12 88 GLN A CA 1
ATOM 726 C C . GLN A 1 88 ? -10.161 5.814 22.753 1.00 82.12 88 GLN A C 1
ATOM 728 O O . GLN A 1 88 ? -10.954 6.612 23.255 1.00 82.12 88 GLN A O 1
ATOM 733 N N . SER A 1 89 ? -8.862 6.105 22.596 1.00 78.81 89 SER A N 1
ATOM 734 C CA . SER A 1 89 ? -8.238 7.350 23.076 1.00 78.81 89 SER A CA 1
ATOM 735 C C . SER A 1 89 ? -8.870 8.608 22.482 1.00 78.81 89 SER A C 1
ATOM 737 O O . SER A 1 89 ? -8.911 9.659 23.120 1.00 78.81 89 SER A O 1
ATOM 739 N N . GLN A 1 90 ? -9.389 8.504 21.261 1.00 72.94 90 GLN A N 1
ATOM 740 C CA . GLN A 1 90 ? -9.986 9.631 20.568 1.00 72.94 90 GLN A CA 1
ATOM 741 C C . GLN A 1 90 ? -11.465 9.851 20.932 1.00 72.94 90 GLN A C 1
ATOM 743 O O . GLN A 1 90 ? -12.069 10.795 20.419 1.00 72.94 90 GLN A O 1
ATOM 748 N N . ASN A 1 91 ? -12.063 9.010 21.791 1.00 67.38 91 ASN A N 1
ATOM 749 C CA . ASN A 1 91 ? -13.518 8.904 21.981 1.00 67.38 91 ASN A CA 1
ATOM 750 C C . ASN A 1 91 ? -14.254 8.704 20.642 1.00 67.38 91 ASN A C 1
ATOM 752 O O . ASN A 1 91 ? -15.307 9.301 20.398 1.00 67.38 91 ASN A O 1
ATOM 756 N N . GLN A 1 92 ? -13.672 7.923 19.729 1.00 61.97 92 GLN A N 1
ATOM 757 C CA . GLN A 1 92 ? -14.188 7.753 18.371 1.00 61.97 92 GLN A CA 1
ATOM 758 C C . GLN A 1 92 ? -14.790 6.363 18.188 1.00 61.97 92 GLN A C 1
ATOM 760 O O . GLN A 1 92 ? -14.285 5.371 18.700 1.00 61.97 92 GLN A O 1
ATOM 765 N N . SER A 1 93 ? -15.892 6.290 17.443 1.00 55.78 93 SER A N 1
ATOM 766 C CA . SER A 1 93 ? -16.448 5.017 16.993 1.00 55.78 93 SER A CA 1
ATOM 767 C C . SER A 1 93 ? -15.654 4.468 15.807 1.00 55.78 93 SER A C 1
ATOM 769 O O . SER A 1 93 ? -15.265 5.234 14.918 1.00 55.78 93 SER A O 1
ATOM 771 N N . VAL A 1 94 ? -15.539 3.141 15.753 1.00 54.19 94 VAL A N 1
ATOM 772 C CA . VAL A 1 94 ? -15.174 2.345 14.570 1.00 54.19 94 VAL A CA 1
ATOM 773 C C . VAL A 1 94 ? -15.855 2.914 13.314 1.00 54.19 94 VAL A C 1
ATOM 775 O O . VAL A 1 94 ? -17.069 3.139 13.314 1.00 54.19 94 VAL A O 1
ATOM 778 N N . GLY A 1 95 ? -15.089 3.173 12.246 1.00 55.75 95 GLY A N 1
ATOM 779 C CA . GLY A 1 95 ? -15.626 3.586 10.934 1.00 55.75 95 GLY A CA 1
ATOM 780 C C . GLY A 1 95 ? -15.171 4.946 10.388 1.00 55.75 95 GLY A C 1
ATOM 781 O O . GLY A 1 95 ? -15.577 5.328 9.287 1.00 55.75 95 GLY A O 1
ATOM 782 N N . LYS A 1 96 ? -14.308 5.677 11.099 1.00 70.44 96 LYS A N 1
ATOM 783 C CA . LYS A 1 96 ? -13.628 6.856 10.542 1.00 70.44 96 LYS A CA 1
ATOM 784 C C . LYS A 1 96 ? -12.536 6.449 9.543 1.00 70.44 96 LYS A C 1
ATOM 786 O O . LYS A 1 96 ? -12.019 5.340 9.570 1.00 70.44 96 LYS A O 1
ATOM 791 N N . ARG A 1 97 ? -12.232 7.344 8.599 1.00 87.56 97 ARG A N 1
ATOM 792 C CA . ARG A 1 97 ? -11.331 7.109 7.455 1.00 87.56 97 ARG A CA 1
ATOM 793 C C . ARG A 1 97 ? -9.858 7.153 7.888 1.00 87.56 97 ARG A C 1
ATOM 795 O O . ARG A 1 97 ? -9.198 8.159 7.638 1.00 87.56 97 ARG A O 1
ATOM 802 N N . HIS A 1 98 ? -9.362 6.102 8.544 1.00 88.50 98 HIS A N 1
ATOM 803 C CA . HIS A 1 98 ? -7.958 5.996 8.977 1.00 88.50 98 HIS A CA 1
ATOM 804 C C . HIS A 1 98 ? -7.084 5.310 7.935 1.00 88.50 98 HIS A C 1
ATOM 806 O O . HIS A 1 98 ? -7.454 4.254 7.405 1.00 88.50 98 HIS A O 1
ATOM 812 N N . TYR A 1 99 ? -5.923 5.914 7.706 1.00 93.56 99 TYR A N 1
ATOM 813 C CA . TYR A 1 99 ? -4.790 5.362 6.980 1.00 93.56 99 TYR A CA 1
ATOM 814 C C . TYR A 1 99 ? -3.613 5.331 7.950 1.00 93.56 99 TYR A C 1
ATOM 816 O O . TYR A 1 99 ? -3.278 6.372 8.509 1.00 93.56 99 TYR A O 1
ATOM 824 N N . GLY A 1 100 ? -2.990 4.179 8.171 1.00 91.31 100 GLY A N 1
ATOM 825 C CA . GLY A 1 100 ? -1.869 4.091 9.105 1.00 91.31 100 GLY A CA 1
ATOM 826 C C . GLY A 1 100 ? -0.807 3.097 8.665 1.00 91.31 100 GLY A C 1
ATOM 827 O O . GLY A 1 100 ? -1.047 2.239 7.816 1.00 91.31 100 GLY A O 1
ATOM 828 N N . GLY A 1 101 ? 0.382 3.244 9.232 1.00 90.06 101 GLY A N 1
ATOM 829 C CA . GLY A 1 101 ? 1.561 2.454 8.894 1.00 90.06 101 GLY A CA 1
ATOM 830 C C . GLY A 1 101 ? 2.832 3.229 9.219 1.00 90.06 101 GLY A C 1
ATOM 831 O O . GLY A 1 101 ? 2.832 4.113 10.079 1.00 90.06 101 GLY A O 1
ATOM 832 N N . LEU A 1 102 ? 3.920 2.943 8.507 1.00 86.12 102 LEU A N 1
ATOM 833 C CA . LEU A 1 102 ? 5.170 3.685 8.670 1.00 86.12 102 LEU A CA 1
ATOM 834 C C . LEU A 1 102 ? 5.157 4.975 7.842 1.00 86.12 102 LEU A C 1
ATOM 836 O O . LEU A 1 102 ? 5.243 4.929 6.620 1.00 86.12 102 LEU A O 1
ATOM 840 N N . LEU A 1 103 ? 5.031 6.128 8.495 1.00 90.56 103 LEU A N 1
ATOM 841 C CA . LEU A 1 103 ? 4.722 7.383 7.811 1.00 90.56 103 LEU A CA 1
ATOM 842 C C . LEU A 1 103 ? 5.946 8.038 7.151 1.00 90.56 103 LEU A C 1
ATOM 844 O O . LEU A 1 103 ? 6.889 8.447 7.828 1.00 90.56 103 LEU A O 1
ATOM 848 N N . HIS A 1 104 ? 5.860 8.267 5.842 1.00 91.94 104 HIS A N 1
ATOM 849 C CA . HIS A 1 104 ? 6.722 9.175 5.093 1.00 91.94 104 HIS A CA 1
ATOM 850 C C . HIS A 1 104 ? 6.062 10.555 4.975 1.00 91.94 104 HIS A C 1
ATOM 852 O O . HIS A 1 104 ? 4.986 10.719 4.394 1.00 91.94 104 HIS A O 1
ATOM 858 N N . GLN A 1 105 ? 6.726 11.581 5.517 1.00 91.00 105 GLN A N 1
ATOM 859 C CA . GLN A 1 105 ? 6.322 12.982 5.371 1.00 91.00 105 GLN A CA 1
ATOM 860 C C . GLN A 1 105 ? 7.384 13.772 4.616 1.00 91.00 105 GLN A C 1
ATOM 862 O O . GLN A 1 105 ? 8.575 13.620 4.876 1.00 91.00 105 GLN A O 1
ATOM 867 N N . LYS A 1 106 ? 6.939 14.677 3.734 1.00 88.81 106 LYS A N 1
ATOM 868 C CA . LYS A 1 106 ? 7.807 15.615 2.996 1.00 88.81 106 LYS A CA 1
ATOM 869 C C . LYS A 1 106 ? 8.943 14.923 2.222 1.00 88.81 106 LYS A C 1
ATOM 871 O O . LYS A 1 106 ? 10.009 15.502 2.044 1.00 88.81 106 LYS A O 1
ATOM 876 N N . SER A 1 107 ? 8.725 13.692 1.768 1.00 93.81 107 SER A N 1
ATOM 877 C CA . SER A 1 107 ? 9.673 12.984 0.907 1.00 93.81 107 SER A CA 1
ATOM 878 C C . SER A 1 107 ? 9.574 13.496 -0.529 1.00 93.81 107 SER A C 1
ATOM 880 O O . SER A 1 107 ? 8.466 13.696 -1.038 1.00 93.81 107 SER A O 1
ATOM 882 N N . SER A 1 108 ? 10.716 13.643 -1.192 1.00 96.25 108 SER A N 1
ATOM 883 C CA . SER A 1 108 ? 10.786 14.005 -2.607 1.00 96.25 108 SER A CA 1
ATOM 884 C C . SER A 1 108 ? 10.840 12.764 -3.504 1.00 96.25 108 SER A C 1
ATOM 886 O O . SER A 1 108 ? 11.446 11.762 -3.116 1.00 96.25 108 SER A O 1
ATOM 888 N N . PRO A 1 109 ? 10.270 12.826 -4.718 1.00 97.19 109 PRO A N 1
ATOM 889 C CA . PRO A 1 109 ? 10.495 11.808 -5.739 1.00 97.19 109 PRO A CA 1
ATOM 890 C C . PRO A 1 109 ? 11.984 11.688 -6.078 1.00 97.19 109 PRO A C 1
ATOM 892 O O . PRO A 1 109 ? 12.656 12.703 -6.289 1.00 97.19 109 PRO A O 1
ATOM 895 N N . ILE A 1 110 ? 12.500 10.462 -6.179 1.00 97.44 110 ILE A N 1
ATOM 896 C CA . ILE A 1 110 ? 13.886 10.236 -6.601 1.00 97.44 110 ILE A CA 1
ATOM 897 C C . ILE A 1 110 ? 13.976 10.441 -8.114 1.00 97.44 110 ILE A C 1
ATOM 899 O O . ILE A 1 110 ? 13.293 9.773 -8.885 1.00 97.44 110 ILE A O 1
ATOM 903 N N . ARG A 1 111 ? 14.816 11.389 -8.543 1.00 97.12 111 ARG A N 1
ATOM 904 C CA . ARG A 1 111 ? 14.978 11.777 -9.959 1.00 97.12 111 ARG A CA 1
ATOM 905 C C . ARG A 1 111 ? 16.205 11.160 -10.633 1.00 97.12 111 ARG A C 1
ATOM 907 O O . ARG A 1 111 ? 16.487 11.475 -11.782 1.00 97.12 111 ARG A O 1
ATOM 914 N N . ASP A 1 112 ? 16.931 10.310 -9.917 1.00 97.06 112 ASP A N 1
ATOM 915 C CA . ASP A 1 112 ? 18.059 9.559 -10.455 1.00 97.06 112 ASP A CA 1
ATOM 916 C C . ASP A 1 112 ? 17.545 8.314 -11.203 1.00 97.06 112 ASP A C 1
ATOM 918 O O . ASP A 1 112 ? 16.974 7.437 -10.549 1.00 97.06 112 ASP A O 1
ATOM 922 N N . PRO A 1 113 ? 17.739 8.203 -12.534 1.00 95.62 113 PRO A N 1
ATOM 923 C CA . PRO A 1 113 ? 17.272 7.064 -13.328 1.00 95.62 113 PRO A CA 1
ATOM 924 C C . PRO A 1 113 ? 17.980 5.743 -13.005 1.00 95.62 113 PRO A C 1
ATOM 926 O O . PRO A 1 113 ? 17.567 4.701 -13.505 1.00 95.62 113 PRO A O 1
ATOM 929 N N . THR A 1 114 ? 19.038 5.757 -12.191 1.00 94.81 114 THR A N 1
ATOM 930 C CA . THR A 1 114 ? 19.696 4.535 -11.705 1.00 94.81 114 THR A CA 1
ATOM 931 C C . THR A 1 114 ? 19.049 3.973 -10.439 1.00 94.81 114 THR A C 1
ATOM 933 O O . THR A 1 114 ? 19.303 2.827 -10.072 1.00 94.81 114 THR A O 1
ATOM 936 N N . SER A 1 115 ? 18.191 4.753 -9.774 1.00 93.94 115 SER A N 1
ATOM 937 C CA . SER A 1 115 ? 17.492 4.311 -8.573 1.00 93.94 115 SER A CA 1
ATOM 938 C C . SER A 1 115 ? 16.350 3.349 -8.919 1.00 93.94 115 SER A C 1
ATOM 940 O O . SER A 1 115 ? 15.560 3.651 -9.816 1.00 93.94 115 SER A O 1
ATOM 942 N N . PRO A 1 116 ? 16.162 2.247 -8.167 1.00 88.44 116 PRO A N 1
ATOM 943 C CA . PRO A 1 116 ? 14.979 1.399 -8.327 1.00 88.44 116 PRO A CA 1
ATOM 944 C C . PRO A 1 116 ? 13.672 2.151 -8.018 1.00 88.44 116 PRO A C 1
ATOM 946 O O . PRO A 1 116 ? 12.621 1.796 -8.539 1.00 88.44 116 PRO A O 1
ATOM 949 N N . TRP A 1 117 ? 13.737 3.242 -7.246 1.00 94.00 117 TRP A N 1
ATOM 950 C CA . TRP A 1 117 ? 12.597 4.111 -6.933 1.00 94.00 117 TRP A CA 1
ATOM 951 C C . TRP A 1 117 ? 12.551 5.379 -7.802 1.00 94.00 117 TRP A C 1
ATOM 953 O O . TRP A 1 117 ? 11.973 6.392 -7.398 1.00 94.00 117 TRP A O 1
ATOM 963 N N . PHE A 1 118 ? 13.187 5.356 -8.979 1.00 97.12 118 PHE A N 1
ATOM 964 C CA . PHE A 1 118 ? 13.157 6.467 -9.927 1.00 97.12 118 PHE A CA 1
ATOM 965 C C . PHE A 1 118 ? 11.722 6.826 -10.327 1.00 97.12 118 PHE A C 1
ATOM 967 O O . PHE A 1 118 ? 10.953 5.976 -10.782 1.00 97.12 118 PHE A O 1
ATOM 974 N N . VAL A 1 119 ? 11.392 8.114 -10.229 1.00 97.75 119 VAL A N 1
ATOM 975 C CA . VAL A 1 119 ? 10.137 8.678 -10.726 1.00 97.75 119 VAL A CA 1
ATOM 976 C C . VAL A 1 119 ? 10.446 9.855 -11.655 1.00 97.75 119 VAL A C 1
ATOM 978 O O . VAL A 1 119 ? 10.939 10.893 -11.190 1.00 97.75 119 VAL A O 1
ATOM 981 N N . PRO A 1 120 ? 10.149 9.740 -12.963 1.00 95.88 120 PRO A N 1
ATOM 982 C CA . PRO A 1 120 ? 10.398 10.813 -13.920 1.00 95.88 120 PRO A CA 1
ATOM 983 C C . PRO A 1 120 ? 9.501 12.028 -13.646 1.00 95.88 120 PRO A C 1
ATOM 985 O O . PRO A 1 120 ? 8.417 11.914 -13.061 1.00 95.88 120 PRO A O 1
ATOM 988 N N . LYS A 1 121 ? 9.951 13.220 -14.053 1.00 96.12 121 LYS A N 1
ATOM 989 C CA . LYS A 1 121 ? 9.217 14.474 -13.800 1.00 96.12 121 LYS A CA 1
ATOM 990 C C . LYS A 1 121 ? 7.904 14.531 -14.582 1.00 96.12 121 LYS A C 1
ATOM 992 O O . LYS A 1 121 ? 6.945 15.147 -14.134 1.00 96.12 121 LYS A O 1
ATOM 997 N N . GLU A 1 122 ? 7.854 13.822 -15.701 1.00 94.62 122 GLU A N 1
ATOM 998 C CA . GLU A 1 122 ? 6.682 13.637 -16.550 1.00 94.62 122 GLU A CA 1
ATOM 999 C C . GLU A 1 122 ? 5.605 12.785 -15.862 1.00 94.62 122 GLU A C 1
ATOM 1001 O O . GLU A 1 122 ? 4.421 13.027 -16.073 1.00 94.62 122 GLU A O 1
ATOM 1006 N N . ALA A 1 123 ? 5.998 11.817 -15.021 1.00 94.00 123 ALA A N 1
ATOM 1007 C CA . ALA A 1 123 ? 5.053 11.004 -14.249 1.00 94.00 123 ALA A CA 1
ATOM 1008 C C . ALA A 1 123 ? 4.498 11.767 -13.038 1.00 94.00 123 ALA A C 1
ATOM 1010 O O . ALA A 1 123 ? 3.320 11.650 -12.708 1.00 94.00 123 ALA A O 1
ATOM 1011 N N . TYR A 1 124 ? 5.338 12.567 -12.376 1.00 96.31 124 TYR A N 1
ATOM 1012 C CA . TYR A 1 124 ? 4.931 13.386 -11.237 1.00 96.31 124 TYR A CA 1
ATOM 1013 C C . TYR A 1 124 ? 5.760 14.664 -11.178 1.00 96.31 124 TYR A C 1
ATOM 1015 O O . TYR A 1 124 ? 6.953 14.618 -10.865 1.00 96.31 124 TYR A O 1
ATOM 1023 N N . GLY A 1 125 ? 5.129 15.797 -11.489 1.00 95.94 125 GLY A N 1
ATOM 1024 C CA . GLY A 1 125 ? 5.808 17.085 -11.647 1.00 95.94 125 GLY A CA 1
ATOM 1025 C C . GLY A 1 125 ? 6.159 17.797 -10.341 1.00 95.94 125 GLY A C 1
ATOM 1026 O O . GLY A 1 125 ? 7.071 18.622 -10.340 1.00 95.94 125 GLY A O 1
ATOM 1027 N N . GLU A 1 126 ? 5.471 17.468 -9.246 1.00 96.19 126 GLU A N 1
ATOM 1028 C CA . GLU A 1 126 ? 5.662 18.110 -7.943 1.00 96.19 126 GLU A CA 1
ATOM 1029 C C . GLU A 1 126 ? 6.993 17.700 -7.291 1.00 96.19 126 GLU A C 1
ATOM 1031 O O . GLU A 1 126 ? 7.494 16.585 -7.473 1.00 96.19 126 GLU A O 1
ATOM 1036 N N . ASP A 1 127 ? 7.549 18.591 -6.471 1.00 96.69 127 ASP A N 1
ATOM 1037 C CA . ASP A 1 127 ? 8.825 18.358 -5.779 1.00 96.69 127 ASP A CA 1
ATOM 1038 C C . ASP A 1 127 ? 8.676 17.509 -4.505 1.00 96.69 127 ASP A C 1
ATOM 1040 O O . ASP A 1 127 ? 9.655 16.957 -3.993 1.00 96.69 127 ASP A O 1
ATOM 1044 N N . LEU A 1 128 ? 7.449 17.391 -3.988 1.00 97.44 128 LEU A N 1
ATOM 1045 C CA . LEU A 1 128 ? 7.127 16.647 -2.776 1.00 97.44 128 LEU A CA 1
ATOM 1046 C C . LEU A 1 128 ? 5.932 15.725 -3.000 1.00 97.44 128 LEU A C 1
ATOM 1048 O O . LEU A 1 128 ? 4.906 16.111 -3.572 1.00 97.44 128 LEU A O 1
ATOM 1052 N N . TYR A 1 129 ? 6.045 14.509 -2.477 1.00 97.06 129 TYR A N 1
ATOM 1053 C CA . TYR A 1 129 ? 4.888 13.649 -2.302 1.00 97.06 129 TYR A CA 1
ATOM 1054 C C . TYR A 1 129 ? 3.994 14.169 -1.171 1.00 97.06 129 TYR A C 1
ATOM 1056 O O . TYR A 1 129 ? 4.478 14.790 -0.215 1.00 97.06 129 TYR A O 1
ATOM 1064 N N . PRO A 1 130 ? 2.679 13.905 -1.238 1.00 96.00 130 PRO A N 1
ATOM 1065 C CA . PRO A 1 130 ? 1.850 13.982 -0.047 1.00 96.00 130 PRO A CA 1
ATOM 1066 C C . PRO A 1 130 ? 2.275 12.939 0.988 1.00 96.00 130 PRO A C 1
ATOM 1068 O O . PRO A 1 130 ? 3.106 12.085 0.709 1.00 96.00 130 PRO A O 1
ATOM 1071 N N . ALA A 1 131 ? 1.707 13.007 2.190 1.00 95.94 131 ALA A N 1
ATOM 1072 C CA . ALA A 1 131 ? 1.956 11.987 3.199 1.00 95.94 131 ALA A CA 1
ATOM 1073 C C . ALA A 1 131 ? 1.488 10.604 2.702 1.00 95.94 131 ALA A C 1
ATOM 1075 O O . ALA A 1 131 ? 0.361 10.465 2.220 1.00 95.94 131 ALA A O 1
ATOM 1076 N N . TYR A 1 132 ? 2.349 9.599 2.837 1.00 96.75 132 TYR A N 1
ATOM 1077 C CA . TYR A 1 132 ? 2.049 8.198 2.537 1.00 96.75 132 TYR A CA 1
ATOM 1078 C C . TYR A 1 132 ? 2.744 7.281 3.539 1.00 96.75 132 TYR A C 1
ATOM 1080 O O . TYR A 1 132 ? 3.626 7.723 4.272 1.00 96.75 132 TYR A O 1
ATOM 1088 N N . HIS A 1 133 ? 2.337 6.018 3.592 1.00 94.94 133 HIS A N 1
ATOM 1089 C CA . HIS A 1 133 ? 2.982 5.014 4.427 1.00 94.94 133 HIS A CA 1
ATOM 1090 C C . HIS A 1 133 ? 3.867 4.113 3.579 1.00 94.94 133 HIS A C 1
ATOM 1092 O O . HIS A 1 133 ? 3.512 3.851 2.441 1.00 94.94 133 HIS A O 1
ATOM 1098 N N . SER A 1 134 ? 4.985 3.653 4.134 1.00 90.69 134 SER A N 1
ATOM 1099 C CA . SER A 1 134 ? 5.943 2.768 3.469 1.00 90.69 134 SER A CA 1
ATOM 1100 C C . SER A 1 134 ? 5.292 1.504 2.906 1.00 90.69 134 SER A C 1
ATOM 1102 O O . SER A 1 134 ? 4.431 0.899 3.550 1.00 90.69 134 SER A O 1
ATOM 1104 N N . GLY A 1 135 ? 5.779 1.055 1.749 1.00 86.75 135 GLY A N 1
ATOM 1105 C CA . GLY A 1 135 ? 5.422 -0.221 1.132 1.00 86.75 135 GLY A CA 1
ATOM 1106 C C . GLY A 1 135 ? 5.598 -1.425 2.060 1.00 86.75 135 GLY A C 1
ATOM 1107 O O . GLY A 1 135 ? 4.787 -2.348 1.978 1.00 86.75 135 GLY A O 1
ATOM 1108 N N . ALA A 1 136 ? 6.537 -1.374 3.012 1.00 82.81 136 ALA A N 1
ATOM 1109 C CA . ALA A 1 136 ? 6.750 -2.452 3.979 1.00 82.81 136 ALA A CA 1
ATOM 1110 C C . ALA A 1 136 ? 5.443 -2.846 4.684 1.00 82.81 136 ALA A C 1
ATOM 1112 O O . ALA A 1 136 ? 5.122 -4.032 4.817 1.00 82.81 136 ALA A O 1
ATOM 1113 N N . PHE A 1 137 ? 4.650 -1.845 5.080 1.00 87.38 137 PHE A N 1
ATOM 1114 C CA . PHE A 1 137 ? 3.327 -2.060 5.639 1.00 87.38 137 PHE A CA 1
ATOM 1115 C C . PHE A 1 137 ? 2.490 -0.790 5.711 1.00 87.38 137 PHE A C 1
ATOM 1117 O O . PHE A 1 137 ? 2.925 0.259 6.203 1.00 87.38 137 PHE A O 1
ATOM 1124 N N . PHE A 1 138 ? 1.213 -0.956 5.384 1.00 92.75 138 PHE A N 1
ATOM 1125 C CA . PHE A 1 138 ? 0.178 -0.016 5.768 1.00 92.75 138 PHE A CA 1
ATOM 1126 C C . PHE A 1 138 ? -1.189 -0.689 5.845 1.00 92.75 138 PHE A C 1
ATOM 1128 O O . PHE A 1 138 ? -1.417 -1.772 5.300 1.00 92.75 138 PHE A O 1
ATOM 1135 N N . TYR A 1 139 ? -2.134 -0.003 6.480 1.00 92.75 139 TYR A N 1
ATOM 1136 C CA . TYR A 1 139 ? -3.528 -0.406 6.508 1.00 92.75 139 TYR A CA 1
ATOM 1137 C C . TYR A 1 139 ? -4.466 0.745 6.174 1.00 92.75 139 TYR A C 1
ATOM 1139 O O . TYR A 1 139 ? -4.183 1.923 6.401 1.00 92.75 139 TYR A O 1
ATOM 1147 N N . LEU A 1 140 ? -5.627 0.369 5.657 1.00 95.00 140 LEU A N 1
ATOM 1148 C CA . LEU A 1 140 ? -6.739 1.254 5.374 1.00 95.00 140 LEU A CA 1
ATOM 1149 C C . LEU A 1 140 ? -7.977 0.726 6.081 1.00 95.00 140 LEU A C 1
ATOM 1151 O O . LEU A 1 140 ? -8.299 -0.460 6.017 1.00 95.00 140 LEU A O 1
ATOM 1155 N N . THR A 1 141 ? -8.720 1.628 6.704 1.00 93.50 141 THR A N 1
ATOM 1156 C CA . THR A 1 141 ? -10.106 1.350 7.100 1.00 93.50 141 THR A CA 1
ATOM 1157 C C . THR A 1 141 ? -10.965 1.027 5.882 1.00 93.50 141 THR A C 1
ATOM 1159 O O . THR A 1 141 ? -10.693 1.485 4.767 1.00 93.50 141 THR A O 1
ATOM 1162 N N . ASN A 1 142 ? -12.044 0.275 6.099 1.00 93.56 142 ASN A N 1
ATOM 1163 C CA . ASN A 1 142 ? -12.954 -0.171 5.044 1.00 93.56 142 ASN A CA 1
ATOM 1164 C C . ASN A 1 142 ? -13.336 0.925 4.038 1.00 93.56 142 ASN A C 1
ATOM 1166 O O . ASN A 1 142 ? -13.229 0.741 2.827 1.00 93.56 142 ASN A O 1
ATOM 1170 N N . SER A 1 143 ? -13.739 2.094 4.537 1.00 93.75 143 SER A N 1
ATOM 1171 C CA . SER A 1 143 ? -14.224 3.191 3.698 1.00 93.75 143 SER A CA 1
ATOM 1172 C C . SER A 1 143 ? -13.122 3.861 2.866 1.00 93.75 143 SER A C 1
ATOM 1174 O O . SER A 1 143 ? -13.419 4.417 1.802 1.00 93.75 143 SER A O 1
ATOM 1176 N N . LEU A 1 144 ? -11.860 3.806 3.312 1.00 95.94 144 LEU A N 1
ATOM 1177 C CA . LEU A 1 144 ? -10.710 4.225 2.511 1.00 95.94 144 LEU A CA 1
ATOM 1178 C C . LEU A 1 144 ? -10.323 3.160 1.494 1.00 95.94 144 LEU A C 1
ATOM 1180 O O . LEU A 1 144 ? -10.121 3.508 0.336 1.00 95.94 144 LEU A O 1
ATOM 1184 N N . ALA A 1 145 ? -10.282 1.884 1.884 1.00 96.38 145 ALA A N 1
ATOM 1185 C CA . ALA A 1 145 ? -10.001 0.784 0.962 1.00 96.38 145 ALA A CA 1
ATOM 1186 C C . ALA A 1 145 ? -11.011 0.752 -0.196 1.00 96.38 145 ALA A C 1
ATOM 1188 O O . ALA A 1 145 ? -10.623 0.647 -1.358 1.00 96.38 145 ALA A O 1
ATOM 1189 N N . ARG A 1 146 ? -12.298 0.962 0.108 1.00 96.25 146 ARG A N 1
ATOM 1190 C CA . ARG A 1 146 ? -13.352 1.155 -0.893 1.00 96.25 146 ARG A CA 1
ATOM 1191 C C . ARG A 1 146 ? -13.049 2.316 -1.837 1.00 96.25 146 ARG A C 1
ATOM 1193 O O . ARG A 1 146 ? -13.146 2.167 -3.048 1.00 96.25 146 ARG A O 1
ATOM 1200 N N . CYS A 1 147 ? -12.683 3.470 -1.285 1.00 97.44 147 CYS A N 1
ATOM 1201 C CA . CYS A 1 147 ? -12.375 4.646 -2.091 1.00 97.44 147 CYS A CA 1
ATOM 1202 C C . CYS A 1 147 ? -11.151 4.426 -2.992 1.00 97.44 147 CYS A C 1
ATOM 1204 O O . CYS A 1 147 ? -11.1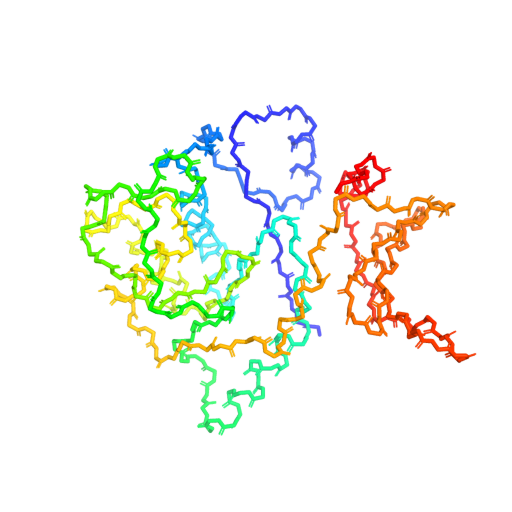78 4.824 -4.155 1.00 97.44 147 CYS A O 1
ATOM 1206 N N . VAL A 1 148 ? -10.114 3.752 -2.483 1.00 97.94 148 VAL A N 1
ATOM 1207 C CA . VAL A 1 148 ? -8.940 3.338 -3.265 1.00 97.94 148 VAL A CA 1
ATOM 1208 C C . VAL A 1 148 ? -9.358 2.416 -4.405 1.00 97.94 148 VAL A C 1
ATOM 1210 O O . VAL A 1 148 ? -8.994 2.677 -5.547 1.00 97.94 148 VAL A O 1
ATOM 1213 N N . ALA A 1 149 ? -10.172 1.396 -4.126 1.00 97.12 149 ALA A N 1
ATOM 1214 C CA . ALA A 1 149 ? -10.688 0.475 -5.136 1.00 97.12 149 ALA A CA 1
ATOM 1215 C C . ALA A 1 149 ? -1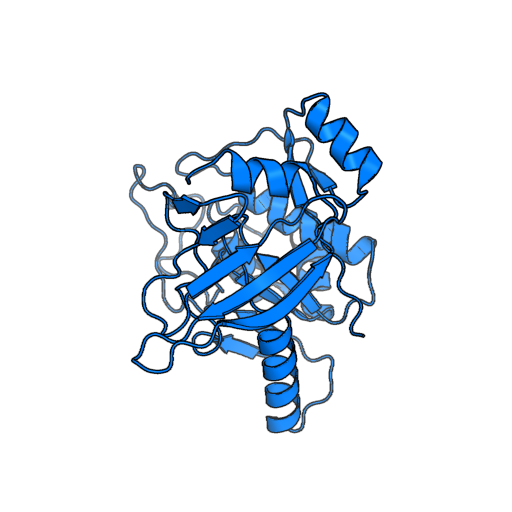1.482 1.185 -6.252 1.00 97.12 149 ALA A C 1
ATOM 1217 O O . ALA A 1 149 ? -11.316 0.861 -7.427 1.00 97.12 149 ALA A O 1
ATOM 1218 N N . GLU A 1 150 ? -12.335 2.147 -5.890 1.00 97.00 150 GLU A N 1
ATOM 1219 C CA . GLU A 1 150 ? -13.183 2.893 -6.830 1.00 97.00 150 GLU A CA 1
ATOM 1220 C C . GLU A 1 150 ? -12.406 3.974 -7.607 1.00 97.00 150 GLU A C 1
ATOM 1222 O O . GLU A 1 150 ? -12.731 4.259 -8.759 1.00 97.00 150 GLU A O 1
ATOM 1227 N N . SER A 1 151 ? -11.374 4.573 -7.002 1.00 97.94 151 SER A N 1
ATOM 1228 C CA . SER A 1 151 ? -10.644 5.714 -7.581 1.00 97.94 151 SER A CA 1
ATOM 1229 C C . SER A 1 151 ? -9.350 5.327 -8.296 1.00 97.94 151 SER A C 1
ATOM 1231 O O . SER A 1 151 ? -8.797 6.154 -9.017 1.00 97.94 151 SER A O 1
ATOM 1233 N N . SER A 1 152 ? -8.850 4.099 -8.133 1.00 96.38 152 SER A N 1
ATOM 1234 C CA . SER A 1 152 ? -7.574 3.666 -8.726 1.00 96.38 152 SER A CA 1
ATOM 1235 C C . SER A 1 152 ? -7.572 3.627 -10.255 1.00 96.38 152 SER A C 1
ATOM 1237 O O . SER A 1 152 ? -6.512 3.672 -1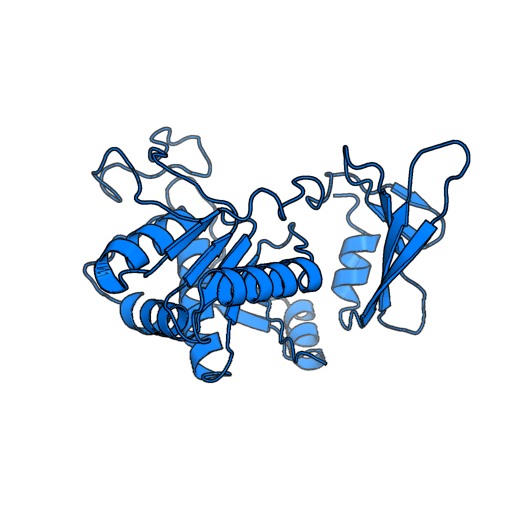0.868 1.00 96.38 152 SER A O 1
ATOM 1239 N N . THR A 1 153 ? -8.748 3.584 -10.882 1.00 95.06 153 THR A N 1
ATOM 1240 C CA . THR A 1 153 ? -8.914 3.658 -12.343 1.00 95.06 153 THR A CA 1
ATOM 1241 C C . THR A 1 153 ? -9.286 5.059 -12.826 1.00 95.06 153 THR A C 1
ATOM 1243 O O . THR A 1 153 ? -9.683 5.226 -13.979 1.00 95.06 153 THR A O 1
ATOM 1246 N N . ASN A 1 154 ? -9.230 6.073 -11.956 1.00 96.69 154 ASN A N 1
ATOM 1247 C CA . ASN A 1 154 ? -9.538 7.443 -12.345 1.00 96.69 154 ASN A CA 1
ATOM 1248 C C . ASN A 1 154 ? -8.457 7.959 -13.315 1.00 96.69 154 ASN A C 1
ATOM 1250 O O . ASN A 1 154 ? -7.281 7.941 -12.958 1.00 96.69 154 ASN A O 1
ATOM 1254 N N . PRO A 1 155 ? -8.816 8.467 -14.508 1.00 95.19 155 PRO A N 1
ATOM 1255 C CA . PRO A 1 155 ? -7.839 8.937 -15.495 1.00 95.19 155 PRO A CA 1
ATOM 1256 C C . PRO A 1 155 ? -7.026 10.160 -15.037 1.00 95.19 155 PRO A C 1
ATOM 1258 O O . PRO A 1 155 ? -6.030 10.496 -15.667 1.00 95.19 155 PRO A O 1
ATOM 1261 N N . LEU A 1 156 ? -7.446 10.839 -13.962 1.00 95.19 156 LEU A N 1
ATOM 1262 C CA . LEU A 1 156 ? -6.709 11.945 -13.346 1.00 95.19 156 LEU A CA 1
ATOM 1263 C C . LEU A 1 156 ? -5.662 11.482 -12.321 1.00 95.19 156 LEU A C 1
ATOM 1265 O O . LEU A 1 156 ? -4.948 12.326 -11.779 1.00 95.19 156 LEU A O 1
ATOM 1269 N N . LEU A 1 157 ? -5.600 10.185 -12.006 1.00 95.75 157 LEU A N 1
ATOM 1270 C CA . LEU A 1 157 ? -4.560 9.624 -11.153 1.00 95.75 157 LEU A CA 1
ATOM 1271 C C . LEU A 1 157 ? -3.306 9.365 -12.006 1.00 95.75 157 LEU A C 1
ATOM 1273 O O . LEU A 1 157 ? -3.372 8.559 -12.938 1.00 95.75 157 LEU A O 1
ATOM 1277 N N . PRO A 1 158 ? -2.162 10.008 -11.718 1.00 93.88 158 PRO A N 1
ATOM 1278 C CA . PRO A 1 158 ? -0.927 9.703 -12.425 1.00 93.88 158 PRO A CA 1
ATOM 1279 C C . PRO A 1 158 ? -0.455 8.283 -12.101 1.00 93.88 158 PRO A C 1
ATOM 1281 O O . PRO A 1 158 ? -0.573 7.812 -10.969 1.00 93.88 158 PRO A O 1
ATOM 1284 N N . TYR A 1 159 ? 0.139 7.614 -13.088 1.00 95.06 159 TYR A N 1
ATOM 1285 C CA . TYR A 1 159 ? 0.899 6.397 -12.829 1.00 95.06 159 TYR A CA 1
ATOM 1286 C C . TYR A 1 159 ? 2.212 6.757 -12.126 1.00 95.06 159 TYR A C 1
ATOM 1288 O O . TYR A 1 159 ? 3.011 7.533 -12.651 1.00 95.06 159 TYR A O 1
ATOM 1296 N N . ILE A 1 160 ? 2.435 6.170 -10.951 1.00 95.88 160 ILE A N 1
ATOM 1297 C CA . ILE A 1 160 ? 3.638 6.361 -10.138 1.00 95.88 160 ILE A CA 1
ATOM 1298 C C . ILE A 1 160 ? 4.279 4.988 -9.932 1.00 95.88 160 ILE A C 1
ATOM 1300 O O . ILE A 1 160 ? 3.609 4.126 -9.369 1.00 95.88 160 ILE A O 1
ATOM 1304 N N . PRO A 1 161 ? 5.540 4.764 -10.350 1.00 94.75 161 PRO A N 1
ATOM 1305 C CA . PRO A 1 161 ? 6.219 3.469 -10.202 1.00 94.75 161 PRO A CA 1
ATOM 1306 C C . PRO A 1 161 ? 6.356 3.008 -8.746 1.00 94.75 161 PRO A C 1
ATOM 1308 O O . PRO A 1 161 ? 6.374 1.815 -8.471 1.00 94.75 161 PRO A O 1
ATOM 1311 N N . VAL A 1 162 ? 6.435 3.969 -7.827 1.00 96.19 162 VAL A N 1
ATOM 1312 C CA . VAL A 1 162 ? 6.523 3.774 -6.377 1.00 96.19 162 VAL A CA 1
ATOM 1313 C C . VAL A 1 162 ? 5.096 3.665 -5.822 1.00 96.19 162 VAL A C 1
ATOM 1315 O O . VAL A 1 162 ? 4.372 4.663 -5.746 1.00 96.19 162 VAL A O 1
ATOM 1318 N N . GLU A 1 163 ? 4.641 2.444 -5.532 1.00 95.75 163 GLU A N 1
ATOM 1319 C CA . GLU A 1 163 ? 3.217 2.141 -5.343 1.00 95.75 163 GLU A CA 1
ATOM 1320 C C . GLU A 1 163 ? 2.621 2.766 -4.086 1.00 95.75 163 GLU A C 1
ATOM 1322 O O . GLU A 1 163 ? 1.471 3.206 -4.084 1.00 95.75 163 GLU A O 1
ATOM 1327 N N . ASP A 1 164 ? 3.410 2.823 -3.024 1.00 96.44 164 ASP A N 1
ATOM 1328 C CA . ASP A 1 164 ? 3.031 3.342 -1.720 1.00 96.44 164 ASP A CA 1
ATOM 13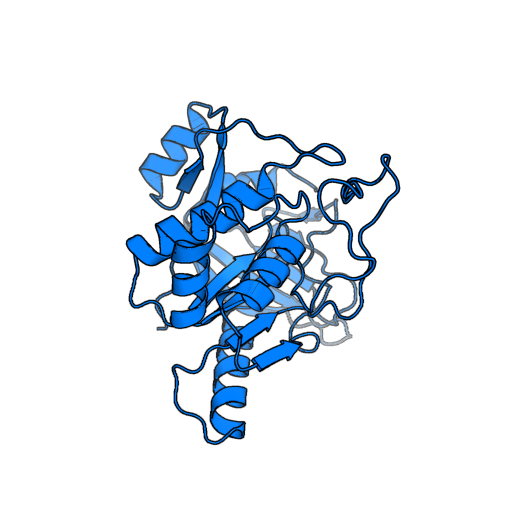29 C C . ASP A 1 164 ? 2.865 4.874 -1.752 1.00 96.44 164 ASP A C 1
ATOM 1331 O O . ASP A 1 164 ? 1.850 5.411 -1.285 1.00 96.44 164 ASP A O 1
ATOM 1335 N N . ALA A 1 165 ? 3.763 5.580 -2.445 1.00 97.38 165 ALA A N 1
ATOM 1336 C CA . ALA A 1 165 ? 3.585 6.988 -2.801 1.00 97.38 165 ALA A CA 1
ATOM 1337 C C . ALA A 1 165 ? 2.344 7.198 -3.689 1.00 97.38 165 ALA A C 1
ATOM 1339 O O . ALA A 1 165 ? 1.577 8.142 -3.472 1.00 97.38 165 ALA A O 1
ATOM 1340 N N . GLY A 1 166 ? 2.101 6.295 -4.647 1.00 97.31 166 GLY A N 1
ATOM 1341 C CA . GLY A 1 166 ? 0.901 6.289 -5.489 1.00 97.31 166 GLY A CA 1
ATOM 1342 C C . GLY A 1 166 ? -0.400 6.194 -4.683 1.00 97.31 166 GLY A C 1
ATOM 1343 O O . GLY A 1 166 ? -1.342 6.949 -4.939 1.00 97.31 166 GLY A O 1
ATOM 1344 N N . VAL A 1 167 ? -0.444 5.336 -3.658 1.00 98.00 167 VAL A N 1
ATOM 1345 C CA . VAL A 1 167 ? -1.576 5.244 -2.717 1.00 98.00 167 VAL A CA 1
ATOM 1346 C C . VAL A 1 167 ? -1.766 6.561 -1.963 1.00 98.00 167 VAL A C 1
ATOM 1348 O O . VAL A 1 167 ? -2.892 7.049 -1.867 1.00 98.00 167 VAL A O 1
ATOM 1351 N N . GLY A 1 168 ? -0.691 7.187 -1.474 1.00 97.38 168 GLY A N 1
ATOM 1352 C CA . GLY A 1 168 ? -0.777 8.495 -0.812 1.00 97.38 168 GLY A CA 1
ATOM 1353 C C . GLY A 1 168 ? -1.315 9.610 -1.713 1.00 97.38 168 GLY A C 1
ATOM 1354 O O . GLY A 1 168 ? -2.150 10.409 -1.279 1.00 97.38 168 GLY A O 1
ATOM 1355 N N . ILE A 1 169 ? -0.885 9.645 -2.978 1.00 97.44 169 ILE A N 1
ATOM 1356 C CA . ILE A 1 169 ? -1.388 10.587 -3.991 1.00 97.44 169 ILE A CA 1
ATOM 1357 C C . ILE A 1 169 ? -2.883 10.379 -4.219 1.00 97.44 169 ILE A C 1
ATOM 1359 O O . ILE A 1 169 ? -3.653 11.336 -4.096 1.00 97.44 169 ILE A O 1
ATOM 1363 N N . LEU A 1 170 ? -3.305 9.135 -4.460 1.00 98.19 170 LEU A N 1
ATOM 1364 C CA . LEU A 1 170 ? -4.714 8.787 -4.632 1.00 98.19 170 LEU A CA 1
ATOM 1365 C C . LEU A 1 170 ? -5.533 9.235 -3.417 1.00 98.19 170 LEU A C 1
ATOM 1367 O O . LEU A 1 170 ? -6.547 9.921 -3.564 1.00 98.19 170 LEU A O 1
ATOM 1371 N N . LEU A 1 171 ? -5.081 8.898 -2.207 1.00 97.44 171 LEU A N 1
ATOM 1372 C CA . LEU A 1 171 ? -5.802 9.216 -0.979 1.00 97.44 171 LEU A CA 1
ATOM 1373 C C . LEU A 1 171 ? -5.971 10.724 -0.784 1.00 97.44 171 LEU A C 1
ATOM 1375 O O . LEU A 1 171 ? -7.079 11.171 -0.475 1.00 97.44 171 LEU A O 1
ATOM 1379 N N . LYS A 1 172 ? -4.911 11.511 -1.006 1.00 95.81 172 LYS A N 1
ATOM 1380 C CA . LYS A 1 172 ? -4.979 12.977 -0.931 1.00 95.81 172 LYS A CA 1
ATOM 1381 C C . LYS A 1 172 ? -5.916 13.563 -1.983 1.00 95.81 172 LYS A C 1
ATOM 1383 O O . LYS A 1 172 ? -6.600 14.541 -1.692 1.00 95.81 172 LYS A O 1
ATOM 1388 N N . GLN A 1 173 ? -5.929 13.013 -3.193 1.00 96.31 173 GLN A N 1
ATOM 1389 C CA . GLN A 1 173 ? -6.683 13.582 -4.307 1.00 96.31 173 GLN A CA 1
ATOM 1390 C C . GLN A 1 173 ? -8.173 13.225 -4.247 1.00 96.31 173 GLN A C 1
ATOM 1392 O O . GLN A 1 173 ? -9.014 14.084 -4.503 1.00 96.31 173 GLN A O 1
ATOM 1397 N N . PHE A 1 174 ? -8.508 11.990 -3.869 1.00 97.44 174 PHE A N 1
ATOM 1398 C CA . PHE A 1 174 ? -9.868 11.460 -4.024 1.00 97.44 174 PHE A CA 1
ATOM 1399 C C . PHE A 1 174 ? -10.525 11.011 -2.719 1.00 97.44 174 PHE A C 1
ATOM 1401 O O . PHE A 1 174 ? -11.752 10.999 -2.636 1.00 97.44 174 PHE A O 1
ATOM 1408 N N . CYS A 1 175 ? -9.748 10.650 -1.693 1.00 95.62 175 CYS A N 1
ATOM 1409 C CA . CYS A 1 175 ? -10.298 9.945 -0.536 1.00 95.62 175 CYS A CA 1
ATOM 1410 C C . CYS A 1 175 ? -10.316 10.734 0.768 1.00 95.62 175 CYS A C 1
ATOM 1412 O O . CYS A 1 175 ? -11.093 10.347 1.638 1.00 95.62 175 CYS A O 1
ATOM 1414 N N . GLN A 1 176 ? -9.531 11.803 0.918 1.00 90.25 176 GLN A N 1
ATOM 1415 C CA . GLN A 1 176 ? -9.543 12.676 2.102 1.00 90.25 176 GLN A CA 1
ATOM 1416 C C . GLN A 1 176 ? -9.526 11.868 3.421 1.00 90.25 176 GLN A C 1
ATOM 1418 O O . GLN A 1 176 ? -10.555 11.776 4.103 1.00 90.25 176 GLN A O 1
ATOM 1423 N N . PRO A 1 177 ? -8.408 11.193 3.755 1.00 91.19 177 PRO A N 1
ATOM 1424 C CA . PRO A 1 177 ? -8.291 10.487 5.027 1.00 91.19 177 PRO A CA 1
ATOM 1425 C C . PRO A 1 177 ? -8.539 11.456 6.188 1.00 91.19 177 PRO A C 1
ATOM 1427 O O . PRO A 1 177 ? -8.079 12.596 6.165 1.00 91.19 177 PRO A O 1
ATOM 1430 N N . PHE A 1 178 ? -9.291 10.999 7.189 1.00 86.56 178 PHE A N 1
ATOM 1431 C CA . PHE A 1 178 ? -9.542 11.782 8.400 1.00 86.56 178 PHE A CA 1
ATOM 1432 C C . PHE A 1 178 ? -8.270 11.889 9.241 1.00 86.56 178 PHE A C 1
ATOM 1434 O O . PHE A 1 178 ? -7.995 12.941 9.810 1.00 86.56 178 PHE A O 1
ATOM 1441 N N . ASP A 1 179 ? -7.506 10.798 9.289 1.00 85.19 179 ASP A N 1
ATOM 1442 C CA . ASP A 1 179 ? -6.244 10.723 10.008 1.00 85.19 179 ASP A CA 1
ATOM 1443 C C . ASP A 1 179 ? -5.227 9.862 9.246 1.00 85.19 179 ASP A C 1
ATOM 1445 O O . ASP A 1 179 ? -5.593 8.882 8.583 1.00 85.19 179 ASP A O 1
ATOM 1449 N N . ILE A 1 180 ? -3.958 10.263 9.342 1.00 86.50 180 ILE A N 1
ATOM 1450 C CA . ILE A 1 180 ? -2.794 9.611 8.738 1.00 86.50 180 ILE A CA 1
ATOM 1451 C C . ILE A 1 180 ? -1.812 9.285 9.872 1.00 86.50 180 ILE A C 1
ATOM 1453 O O . ILE A 1 180 ? -1.030 10.138 10.299 1.00 86.50 180 ILE A O 1
ATOM 1457 N N . GLN A 1 181 ? -1.882 8.054 10.376 1.00 84.88 181 GLN A N 1
ATOM 1458 C CA . GLN A 1 181 ? -1.251 7.645 11.630 1.00 84.88 181 GLN A CA 1
ATOM 1459 C C . GLN A 1 181 ? 0.149 7.086 11.437 1.00 84.88 181 GLN A C 1
ATOM 1461 O O . GLN A 1 181 ? 0.340 6.062 10.785 1.00 84.88 181 GLN A O 1
ATOM 1466 N N . ASN A 1 182 ? 1.117 7.691 12.124 1.00 86.31 182 ASN A N 1
ATOM 1467 C CA . ASN A 1 182 ? 2.452 7.125 12.203 1.00 86.31 182 ASN A CA 1
ATOM 1468 C C . ASN A 1 182 ? 2.529 6.021 13.267 1.00 86.31 182 ASN A C 1
ATOM 1470 O O . ASN A 1 182 ? 2.518 6.304 14.464 1.00 86.31 182 ASN A O 1
ATOM 1474 N N . MET A 1 183 ? 2.687 4.779 12.819 1.00 79.88 183 MET A N 1
ATOM 1475 C CA . MET A 1 183 ? 2.839 3.588 13.657 1.00 79.88 183 MET A CA 1
ATOM 1476 C C . MET A 1 183 ? 4.301 3.186 13.885 1.00 79.88 183 MET A C 1
ATOM 1478 O O . MET A 1 183 ? 4.577 2.044 14.235 1.00 79.88 183 MET A O 1
ATOM 1482 N N . TYR A 1 184 ? 5.247 4.118 13.730 1.00 73.56 184 TYR A N 1
ATOM 1483 C CA . TYR A 1 184 ? 6.685 3.871 13.913 1.00 73.56 184 TYR A CA 1
ATOM 1484 C C . TYR A 1 184 ? 7.038 3.131 15.216 1.00 73.56 184 TYR A C 1
ATOM 1486 O O . TYR A 1 184 ? 7.958 2.331 15.227 1.00 73.56 184 TYR A O 1
ATOM 1494 N N . GLN A 1 185 ? 6.321 3.382 16.317 1.00 64.19 185 GLN A N 1
ATOM 1495 C CA . GLN A 1 185 ? 6.599 2.736 17.610 1.00 64.19 185 GLN A CA 1
ATOM 1496 C C . GLN A 1 185 ? 6.220 1.249 17.652 1.00 64.19 185 GLN A C 1
ATOM 1498 O O . GLN A 1 185 ? 6.733 0.518 18.491 1.00 64.19 185 GLN A O 1
ATOM 1503 N N . ILE A 1 186 ? 5.311 0.831 16.772 1.00 61.72 186 ILE A N 1
ATOM 1504 C CA . ILE A 1 186 ? 4.838 -0.553 16.624 1.00 61.72 186 ILE A CA 1
ATOM 1505 C C . ILE A 1 186 ? 5.649 -1.254 15.527 1.00 61.72 186 ILE A C 1
ATOM 1507 O O . ILE A 1 186 ? 5.819 -2.468 15.539 1.00 61.72 186 ILE A O 1
ATOM 1511 N N . PHE A 1 187 ? 6.186 -0.470 14.587 1.00 54.75 187 PHE A N 1
ATOM 1512 C CA . PHE A 1 187 ? 7.136 -0.929 13.589 1.00 54.75 187 PHE A CA 1
ATOM 1513 C C . PHE A 1 187 ? 8.532 -1.074 14.197 1.00 54.75 187 PHE A C 1
ATOM 1515 O O . PHE A 1 187 ? 9.368 -0.172 14.124 1.00 54.75 187 PHE A O 1
ATOM 1522 N N . ASP A 1 188 ? 8.797 -2.243 14.780 1.00 49.62 188 ASP A N 1
ATOM 1523 C CA . ASP A 1 188 ? 10.172 -2.669 15.005 1.00 49.62 188 ASP A CA 1
ATOM 1524 C C . ASP A 1 188 ? 10.784 -3.016 13.635 1.00 49.62 188 ASP A C 1
ATOM 1526 O O . ASP A 1 188 ? 10.373 -3.971 12.974 1.00 49.62 188 ASP A O 1
ATOM 1530 N N . TRP A 1 189 ? 11.751 -2.215 13.174 1.00 43.56 189 TRP A N 1
ATOM 1531 C CA . TRP A 1 189 ? 12.419 -2.315 11.855 1.00 43.56 189 TRP A CA 1
ATOM 1532 C C . TRP A 1 189 ? 13.149 -3.644 11.611 1.00 43.56 189 TRP A C 1
ATOM 1534 O O . TRP A 1 189 ? 13.781 -3.874 10.579 1.00 43.56 189 TRP A O 1
ATOM 1544 N N . THR A 1 190 ? 13.098 -4.508 12.603 1.00 38.00 190 THR A N 1
ATOM 1545 C CA . THR A 1 190 ? 13.936 -5.667 12.799 1.00 38.00 190 THR A CA 1
ATOM 1546 C C . THR A 1 190 ? 13.270 -6.930 12.229 1.00 38.00 190 THR A C 1
ATOM 1548 O O . THR A 1 190 ? 13.965 -7.903 11.954 1.00 38.00 190 THR A O 1
ATOM 1551 N N . LEU A 1 191 ? 11.963 -6.890 11.923 1.00 42.19 191 LEU A N 1
ATOM 1552 C CA . LEU A 1 191 ? 11.198 -7.947 11.229 1.00 42.19 191 LEU A CA 1
ATOM 1553 C C . LEU A 1 191 ? 11.419 -7.985 9.702 1.00 42.19 191 LEU A C 1
ATOM 1555 O O . LEU A 1 191 ? 10.617 -8.565 8.969 1.00 42.19 191 LEU A O 1
ATOM 1559 N N . THR A 1 192 ? 12.506 -7.377 9.227 1.00 41.38 192 THR A N 1
ATOM 1560 C CA . THR A 1 192 ? 13.008 -7.564 7.862 1.00 41.38 192 THR A CA 1
ATOM 1561 C C . THR A 1 192 ? 13.868 -8.824 7.862 1.00 41.38 192 THR A C 1
ATOM 1563 O O . THR A 1 192 ? 14.809 -8.911 8.656 1.00 41.38 192 THR A O 1
ATOM 1566 N N . LEU A 1 193 ? 13.568 -9.805 7.005 1.00 41.25 193 LEU A N 1
ATOM 1567 C CA . LEU A 1 193 ? 14.454 -10.961 6.830 1.00 41.25 193 LEU A CA 1
ATOM 1568 C C . LEU A 1 193 ? 15.870 -10.457 6.498 1.00 41.25 193 LEU A C 1
ATOM 1570 O O . LEU A 1 193 ? 16.066 -9.715 5.535 1.00 41.25 193 LEU A O 1
ATOM 1574 N N . LEU A 1 194 ? 16.857 -10.806 7.333 1.00 37.72 194 LEU A N 1
ATOM 1575 C CA . LEU A 1 194 ? 18.256 -10.595 6.972 1.00 37.72 194 LEU A CA 1
ATOM 1576 C C . LEU A 1 194 ? 18.597 -11.532 5.809 1.00 37.72 194 LEU A C 1
ATOM 1578 O O . LEU A 1 194 ? 18.206 -12.695 5.885 1.00 37.72 194 LEU A O 1
ATOM 1582 N N . PRO A 1 195 ? 19.426 -11.095 4.842 1.00 34.91 195 PRO A N 1
ATOM 1583 C CA . PRO A 1 195 ? 19.766 -11.855 3.639 1.00 34.91 195 PRO A CA 1
ATOM 1584 C C . PRO A 1 195 ? 20.598 -13.139 3.860 1.00 34.91 195 PRO A C 1
ATOM 1586 O O . PRO A 1 195 ? 21.329 -13.520 2.958 1.00 34.91 195 PRO A O 1
ATOM 1589 N N . ASN A 1 196 ? 20.549 -13.785 5.036 1.00 35.69 196 ASN A N 1
ATOM 1590 C CA . ASN A 1 196 ? 21.182 -15.076 5.358 1.00 35.69 196 ASN A CA 1
ATOM 1591 C C . ASN A 1 196 ? 20.636 -15.700 6.673 1.00 35.69 196 ASN A C 1
ATOM 1593 O O . ASN A 1 196 ? 21.305 -15.608 7.709 1.00 35.69 196 ASN A O 1
ATOM 1597 N N . PRO A 1 197 ? 19.457 -16.352 6.703 1.00 42.59 197 PRO A N 1
ATOM 1598 C CA . PRO A 1 197 ? 19.052 -17.179 7.835 1.00 42.59 197 PRO A CA 1
ATOM 1599 C C . PRO A 1 197 ? 20.022 -18.347 8.067 1.00 42.59 197 PRO A C 1
ATOM 1601 O O . PRO A 1 197 ? 20.420 -19.062 7.144 1.00 42.59 197 PRO A O 1
ATOM 1604 N N . VAL A 1 198 ? 20.392 -18.562 9.331 1.00 39.28 198 VAL A N 1
ATOM 1605 C CA . VAL A 1 198 ? 21.262 -19.673 9.735 1.00 39.28 198 VAL A CA 1
ATOM 1606 C C . VAL A 1 198 ? 20.387 -20.896 10.005 1.00 39.28 198 VAL A C 1
ATOM 1608 O O . VAL A 1 198 ? 19.480 -20.872 10.837 1.00 39.28 198 VAL A O 1
ATOM 1611 N N . LYS A 1 199 ? 20.651 -21.986 9.282 1.00 38.81 199 LYS A N 1
ATOM 1612 C CA . LYS A 1 199 ? 19.923 -23.254 9.406 1.00 38.81 199 LYS A CA 1
ATOM 1613 C C . LYS A 1 199 ? 20.566 -24.131 10.481 1.00 38.81 199 LYS A C 1
ATOM 1615 O O . LYS A 1 199 ? 21.731 -24.501 10.348 1.00 38.81 199 LYS A O 1
ATOM 1620 N N . TYR A 1 200 ? 19.799 -24.525 11.498 1.00 37.91 200 TYR A N 1
ATOM 1621 C CA . TYR A 1 200 ? 20.224 -25.513 12.499 1.00 37.91 200 TYR A CA 1
ATOM 1622 C C . TYR A 1 200 ? 19.103 -26.532 12.734 1.00 37.91 200 TYR A C 1
ATOM 1624 O O . TYR A 1 200 ? 18.026 -26.164 13.185 1.00 37.91 200 TYR A O 1
ATOM 1632 N N . ASN A 1 201 ? 19.347 -27.815 12.433 1.00 35.12 201 ASN A N 1
ATOM 1633 C CA . ASN A 1 201 ? 18.466 -28.950 12.770 1.00 35.12 201 ASN A CA 1
ATOM 1634 C C . ASN A 1 201 ? 16.953 -28.684 12.575 1.00 35.12 201 ASN A C 1
ATOM 1636 O O . ASN A 1 201 ? 16.194 -28.696 13.541 1.00 35.12 201 ASN A O 1
ATOM 1640 N N . GLU A 1 202 ? 16.524 -28.421 11.334 1.00 42.38 202 GLU A N 1
ATOM 1641 C CA . GLU A 1 202 ? 15.112 -28.171 10.952 1.00 42.38 202 GLU A CA 1
ATOM 1642 C C . GLU A 1 202 ? 14.470 -26.890 11.521 1.00 42.38 202 GLU A C 1
ATOM 1644 O O . GLU A 1 202 ? 13.302 -26.605 11.262 1.00 42.38 202 GLU A O 1
ATOM 1649 N N . ARG A 1 203 ? 15.241 -26.057 12.224 1.00 39.72 203 ARG A N 1
ATOM 1650 C CA . ARG A 1 203 ? 14.849 -24.701 12.617 1.00 39.72 203 ARG A CA 1
ATOM 1651 C C . ARG A 1 203 ? 15.495 -23.689 11.683 1.00 39.72 203 ARG A C 1
ATOM 1653 O O . ARG A 1 203 ? 16.689 -23.786 11.380 1.00 39.72 203 ARG A O 1
ATOM 1660 N N . LEU A 1 204 ? 14.697 -22.724 11.235 1.00 42.44 204 LEU A N 1
ATOM 1661 C CA . LEU A 1 204 ? 15.218 -21.524 10.603 1.00 42.44 204 LEU A CA 1
ATOM 1662 C C . LEU A 1 204 ? 15.328 -20.458 11.691 1.00 42.44 204 LEU A C 1
ATOM 1664 O O . LEU A 1 204 ? 14.321 -19.970 12.199 1.00 42.44 204 LEU A O 1
ATOM 1668 N N . GLU A 1 205 ? 16.544 -20.121 12.101 1.00 40.31 205 GLU A N 1
ATOM 1669 C CA . GLU A 1 205 ? 16.736 -18.991 13.005 1.00 40.31 205 GLU A CA 1
ATOM 1670 C C . GLU A 1 205 ? 16.842 -17.724 12.162 1.00 40.31 205 GLU A C 1
ATOM 1672 O O . GLU A 1 205 ? 17.841 -17.485 11.480 1.00 40.31 205 GLU A O 1
ATOM 1677 N N . VAL A 1 206 ? 15.779 -16.919 12.186 1.00 42.75 206 VAL A N 1
ATOM 1678 C CA . VAL A 1 206 ? 15.801 -15.576 11.616 1.00 42.75 206 VAL A CA 1
ATOM 1679 C C . VAL A 1 206 ? 16.274 -14.644 12.720 1.00 42.75 206 VAL A C 1
ATOM 1681 O O . VAL A 1 206 ? 15.541 -14.281 13.641 1.00 42.75 206 VAL A O 1
ATOM 1684 N N . ILE A 1 207 ? 17.551 -14.278 12.659 1.00 39.34 207 ILE A N 1
ATOM 1685 C CA . ILE A 1 207 ? 18.105 -13.311 13.599 1.00 39.34 207 ILE A CA 1
ATOM 1686 C C . ILE A 1 207 ? 17.607 -11.928 13.189 1.00 39.34 207 ILE A C 1
ATOM 1688 O O . ILE A 1 207 ? 18.069 -11.328 12.226 1.00 39.34 207 ILE A O 1
ATOM 1692 N N . ILE A 1 208 ? 16.653 -11.440 13.960 1.00 42.09 208 ILE A N 1
ATOM 1693 C CA . ILE A 1 208 ? 16.150 -10.076 13.936 1.00 42.09 208 ILE A CA 1
ATOM 1694 C C . ILE A 1 208 ? 17.212 -9.180 14.586 1.00 42.09 208 ILE A C 1
ATOM 1696 O O . ILE A 1 208 ? 17.571 -9.363 15.750 1.00 42.09 208 ILE A O 1
ATOM 1700 N N . GLN A 1 209 ? 17.798 -8.252 13.826 1.00 33.31 209 GLN A N 1
ATOM 1701 C CA . GLN A 1 209 ? 18.893 -7.429 14.339 1.00 33.31 209 GLN A CA 1
ATOM 1702 C C . GLN A 1 209 ? 18.346 -6.328 15.262 1.00 33.31 209 GLN A C 1
ATOM 1704 O O . GLN A 1 209 ? 17.536 -5.526 14.831 1.00 33.31 209 GLN A O 1
ATOM 1709 N N . ASN A 1 210 ? 18.876 -6.230 16.486 1.00 35.78 210 ASN A N 1
ATOM 1710 C CA . ASN A 1 210 ? 18.735 -5.112 17.441 1.00 35.78 210 ASN A CA 1
ATOM 1711 C C . ASN A 1 210 ? 17.499 -5.002 18.352 1.00 35.78 210 ASN A C 1
ATOM 1713 O O . ASN A 1 210 ? 17.427 -4.047 19.130 1.00 35.78 210 ASN A O 1
ATOM 1717 N N . SER A 1 211 ? 16.621 -5.998 18.413 1.00 34.72 211 SER A N 1
ATOM 1718 C CA . SER A 1 211 ? 15.785 -6.180 19.603 1.00 34.72 211 SER A CA 1
ATOM 1719 C C . SER A 1 211 ? 16.441 -7.199 20.533 1.00 34.72 211 SER A C 1
ATOM 1721 O O . SER A 1 211 ? 17.221 -8.063 20.130 1.00 34.72 211 SER A O 1
ATOM 1723 N N . ARG A 1 212 ? 16.146 -7.113 21.830 1.00 37.66 212 ARG A N 1
ATOM 1724 C CA . ARG A 1 212 ? 16.456 -8.177 22.796 1.00 37.66 212 ARG A CA 1
ATOM 1725 C C . ARG A 1 212 ? 15.550 -9.396 22.524 1.00 37.66 212 ARG A C 1
ATOM 1727 O O . ARG A 1 212 ? 14.965 -9.905 23.465 1.00 37.66 212 ARG A O 1
ATOM 1734 N N . ALA A 1 213 ? 15.351 -9.781 21.266 1.00 40.72 213 ALA A N 1
ATOM 1735 C CA . ALA A 1 213 ? 14.407 -10.781 20.791 1.00 40.72 213 ALA A CA 1
ATOM 1736 C C . ALA A 1 213 ? 14.935 -11.391 19.480 1.00 40.72 213 ALA A C 1
ATOM 1738 O O . ALA A 1 213 ? 14.942 -10.737 18.446 1.00 40.72 213 ALA A O 1
ATOM 1739 N N . ALA A 1 214 ? 15.373 -12.651 19.504 1.00 40.62 214 ALA A N 1
ATOM 1740 C CA . ALA A 1 214 ? 15.536 -13.433 18.273 1.00 40.62 214 ALA A CA 1
ATOM 1741 C C . ALA A 1 214 ? 14.214 -14.134 17.933 1.00 40.62 214 ALA A C 1
ATOM 1743 O O . ALA A 1 214 ? 13.625 -14.750 18.827 1.00 40.62 214 ALA A O 1
ATOM 1744 N N . VAL A 1 215 ? 13.784 -14.069 16.667 1.00 45.00 215 VAL A N 1
ATOM 1745 C CA . VAL A 1 215 ? 12.650 -14.844 16.151 1.00 45.00 215 VAL A CA 1
ATOM 1746 C C . VAL A 1 215 ? 13.158 -16.157 15.581 1.00 45.00 215 VAL A C 1
ATOM 1748 O O . VAL A 1 215 ? 13.720 -16.245 14.494 1.00 45.00 215 VAL A O 1
ATOM 1751 N N . VAL A 1 216 ? 12.945 -17.224 16.338 1.00 44.22 216 VAL A N 1
ATOM 1752 C CA . VAL A 1 216 ? 13.162 -18.576 15.824 1.00 44.22 216 VAL A CA 1
ATOM 1753 C C . VAL A 1 216 ? 11.917 -18.960 15.034 1.00 44.22 216 VAL A C 1
ATOM 1755 O O . VAL A 1 216 ? 10.825 -18.918 15.588 1.00 44.22 216 VAL A O 1
ATOM 1758 N N . LEU A 1 217 ? 12.060 -19.334 13.766 1.00 46.88 217 LEU A N 1
ATOM 1759 C CA . LEU A 1 217 ? 11.015 -20.016 13.011 1.00 46.88 217 LEU A CA 1
ATOM 1760 C C . LEU A 1 217 ? 11.240 -21.520 13.186 1.00 46.88 217 LEU A C 1
ATOM 1762 O O . LEU A 1 217 ? 12.122 -22.128 12.574 1.00 46.88 217 LEU A O 1
ATOM 1766 N N . GLU A 1 218 ? 10.461 -22.142 14.069 1.00 43.94 218 GLU A N 1
ATOM 1767 C CA . GLU A 1 218 ? 10.478 -23.601 14.203 1.00 43.94 218 GLU A CA 1
ATOM 1768 C C . GLU A 1 218 ? 9.507 -24.212 13.191 1.00 43.94 218 GLU A C 1
ATOM 1770 O O . GLU A 1 218 ? 8.294 -24.141 13.377 1.00 43.94 218 GLU A O 1
ATOM 1775 N N . VAL A 1 219 ? 10.050 -24.828 12.139 1.00 46.78 219 VAL A N 1
ATOM 1776 C CA . VAL A 1 219 ? 9.276 -25.617 11.177 1.00 46.78 219 VAL A CA 1
ATOM 1777 C C . VAL A 1 219 ? 9.291 -27.069 11.643 1.00 46.78 219 VAL A C 1
ATOM 1779 O O . VAL A 1 219 ? 10.229 -27.807 11.360 1.00 46.78 219 VAL A O 1
ATOM 1782 N N . LYS A 1 220 ? 8.272 -27.489 12.397 1.00 42.62 220 LYS A N 1
ATOM 1783 C CA . LYS A 1 220 ? 8.130 -28.895 12.809 1.00 42.62 220 LYS A CA 1
ATOM 1784 C C . LYS A 1 220 ? 7.317 -29.677 11.780 1.00 42.62 220 LYS A C 1
ATOM 1786 O O . LYS A 1 220 ? 6.225 -29.260 11.411 1.00 42.62 220 LYS A O 1
ATOM 1791 N N . GLY A 1 221 ? 7.870 -30.801 11.323 1.00 38.53 221 GLY A N 1
ATOM 1792 C CA . GLY A 1 221 ? 7.219 -31.719 10.389 1.00 38.53 221 GLY A CA 1
ATOM 1793 C C . GLY A 1 221 ? 5.879 -32.263 10.900 1.00 38.53 221 GLY A C 1
ATOM 1794 O O . GLY A 1 221 ? 5.674 -32.400 12.104 1.00 38.53 221 GLY A O 1
ATOM 1795 N N . GLU A 1 222 ? 4.996 -32.560 9.941 1.00 39.44 222 GLU A N 1
ATOM 1796 C CA . GLU A 1 222 ? 3.608 -33.033 10.106 1.00 39.44 222 GLU A CA 1
ATOM 1797 C C . GLU A 1 222 ? 2.674 -32.057 10.829 1.00 39.44 222 GLU A C 1
ATOM 1799 O O . GLU A 1 222 ? 1.872 -32.393 11.697 1.00 39.44 222 GLU A O 1
ATOM 1804 N N . GLY A 1 223 ? 2.761 -30.799 10.430 1.00 45.16 223 GLY A N 1
ATOM 1805 C CA . GLY A 1 223 ? 1.847 -29.767 10.866 1.00 45.16 223 GLY A CA 1
ATOM 1806 C C . GLY A 1 223 ? 2.367 -28.452 10.352 1.00 45.16 223 GLY A C 1
ATOM 1807 O O . GLY A 1 223 ? 3.313 -27.910 10.896 1.00 45.16 223 GLY A O 1
ATOM 1808 N N . ASN A 1 224 ? 1.757 -27.984 9.277 1.00 47.66 224 ASN A N 1
ATOM 1809 C CA . ASN A 1 224 ? 1.842 -26.652 8.700 1.00 47.66 224 ASN A CA 1
ATOM 1810 C C . ASN A 1 224 ? 1.775 -25.548 9.778 1.00 47.66 224 ASN A C 1
ATOM 1812 O O . ASN A 1 224 ? 0.717 -24.971 10.006 1.00 47.66 224 ASN A O 1
ATOM 1816 N N . LEU A 1 225 ? 2.865 -25.309 10.516 1.00 44.28 225 LEU A N 1
ATOM 1817 C CA . LEU A 1 225 ? 2.910 -24.491 11.728 1.00 44.28 225 LEU A CA 1
ATOM 1818 C C . LEU A 1 225 ? 4.172 -23.617 11.729 1.00 44.28 225 LEU A C 1
ATOM 1820 O O . LEU A 1 225 ? 5.281 -24.137 11.825 1.00 44.28 225 LEU A O 1
ATOM 1824 N N . LEU A 1 226 ? 4.000 -22.291 11.681 1.00 47.34 226 LEU A N 1
ATOM 1825 C CA . LEU A 1 226 ? 5.019 -21.348 12.145 1.00 47.34 226 LEU A CA 1
ATOM 1826 C C . LEU A 1 226 ? 4.896 -21.237 13.656 1.00 47.34 226 LEU A C 1
ATOM 1828 O O . LEU A 1 226 ? 3.800 -21.012 14.175 1.00 47.34 226 LEU A O 1
ATOM 1832 N N . ARG A 1 227 ? 6.016 -21.243 14.364 1.00 46.16 227 ARG A N 1
ATOM 1833 C CA . ARG A 1 227 ? 6.058 -20.709 15.724 1.00 46.16 227 ARG A CA 1
ATOM 1834 C C . ARG A 1 227 ? 7.006 -19.535 15.750 1.00 46.16 227 ARG A C 1
ATOM 1836 O O . ARG A 1 227 ? 8.151 -19.705 15.353 1.00 46.16 227 ARG A O 1
ATOM 1843 N N . LEU A 1 228 ? 6.514 -18.382 16.199 1.00 47.66 228 LEU A N 1
ATOM 1844 C CA . LEU A 1 228 ? 7.358 -17.233 16.506 1.00 47.66 228 LEU A CA 1
ATOM 1845 C C . LEU A 1 228 ? 7.699 -17.273 17.989 1.00 47.66 228 LEU A C 1
ATOM 1847 O O . LEU A 1 228 ? 6.820 -17.316 18.860 1.00 47.66 228 LEU A O 1
ATOM 1851 N N . TYR A 1 229 ? 8.996 -17.249 18.250 1.00 44.50 229 TYR A N 1
ATOM 1852 C CA . TYR A 1 229 ? 9.551 -17.147 19.585 1.00 44.50 229 TYR A CA 1
ATOM 1853 C C . TYR A 1 229 ? 10.158 -15.763 19.784 1.00 44.50 229 TYR A C 1
ATOM 1855 O O . TYR A 1 229 ? 10.719 -15.201 18.855 1.00 44.50 229 TYR A O 1
ATOM 1863 N N . GLU A 1 230 ? 10.077 -15.229 20.997 1.00 44.38 230 GLU A N 1
ATOM 1864 C CA . GLU A 1 230 ? 10.865 -14.068 21.414 1.00 44.38 230 GLU A CA 1
ATOM 1865 C C . GLU A 1 230 ? 12.027 -14.591 22.273 1.00 44.38 230 GLU A C 1
ATOM 1867 O O . GLU A 1 230 ? 11.790 -15.222 23.307 1.00 44.38 230 GLU A O 1
ATOM 1872 N N . SER A 1 231 ? 13.278 -14.384 21.848 1.00 43.09 231 SER A N 1
ATOM 1873 C CA . SER A 1 231 ? 14.463 -14.761 22.640 1.00 43.09 231 SER A CA 1
ATOM 1874 C C . SER A 1 231 ? 15.126 -13.55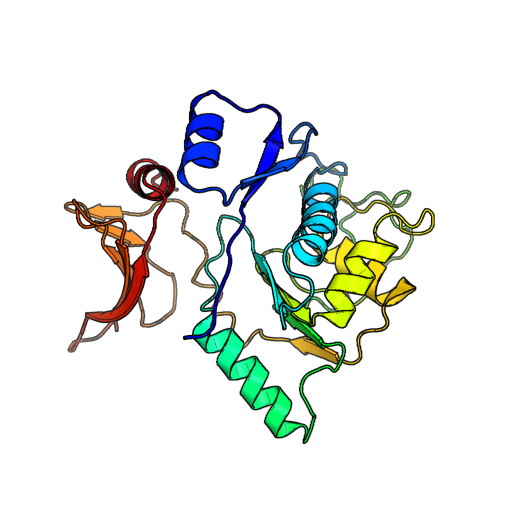4 23.301 1.00 43.09 231 SER A C 1
ATOM 1876 O O . SER A 1 231 ? 15.794 -12.767 22.628 1.00 43.09 231 SER A O 1
ATOM 1878 N N . ARG A 1 232 ? 15.001 -13.425 24.627 1.00 44.00 232 ARG A N 1
ATOM 1879 C CA . ARG A 1 232 ? 15.683 -12.363 25.383 1.00 44.00 232 ARG A CA 1
ATOM 1880 C C . ARG A 1 232 ? 17.169 -12.653 25.553 1.00 44.00 232 ARG A C 1
ATOM 1882 O O . ARG A 1 232 ? 17.531 -13.607 26.226 1.00 44.00 232 ARG A O 1
ATOM 1889 N N . TYR A 1 233 ? 18.041 -11.811 24.994 1.00 37.72 233 TYR A N 1
ATOM 1890 C CA . TYR A 1 233 ? 19.486 -11.912 25.235 1.00 37.72 233 TYR A CA 1
ATOM 1891 C C . TYR A 1 233 ? 19.854 -11.431 26.652 1.00 37.72 233 TYR A C 1
ATOM 1893 O O . TYR A 1 233 ? 19.555 -10.297 27.031 1.00 37.72 233 TYR A O 1
ATOM 1901 N N . GLY A 1 234 ? 20.517 -12.303 27.422 1.00 41.59 234 GLY A N 1
ATOM 1902 C CA . GLY A 1 234 ? 20.977 -12.095 28.802 1.00 41.59 234 GLY A CA 1
ATOM 1903 C C . GLY A 1 234 ? 21.261 -13.430 29.512 1.00 41.59 234 GLY A C 1
ATOM 1904 O O . GLY A 1 234 ? 20.987 -14.487 28.952 1.00 41.59 234 GLY A O 1
ATOM 1905 N N . ASN A 1 235 ? 21.794 -13.399 30.742 1.00 37.44 235 ASN A N 1
ATOM 1906 C CA . ASN A 1 235 ? 22.114 -14.614 31.524 1.00 37.44 235 ASN A CA 1
ATOM 1907 C C . ASN A 1 235 ? 20.883 -15.491 31.849 1.00 37.44 235 ASN A C 1
ATOM 1909 O O . ASN A 1 235 ? 21.051 -16.667 32.150 1.00 37.44 235 ASN A O 1
ATOM 1913 N N . ASP A 1 236 ? 19.672 -14.936 31.720 1.00 43.12 236 ASP A N 1
ATOM 1914 C CA . ASP A 1 236 ? 18.381 -15.621 31.866 1.00 43.12 236 ASP A CA 1
ATOM 1915 C C . ASP A 1 236 ? 17.642 -15.719 30.517 1.00 43.12 236 ASP A C 1
ATOM 1917 O O . ASP A 1 236 ? 16.459 -15.388 30.409 1.00 43.12 236 ASP A O 1
ATOM 1921 N N . ALA A 1 237 ? 18.349 -16.107 29.450 1.00 42.25 237 ALA A N 1
ATOM 1922 C CA . ALA A 1 237 ? 17.750 -16.269 28.130 1.00 42.25 237 ALA A CA 1
ATOM 1923 C C . ALA A 1 237 ? 16.635 -17.328 28.163 1.00 42.25 237 ALA A C 1
ATOM 1925 O O . ALA A 1 237 ? 16.890 -18.530 28.244 1.00 42.25 237 ALA A O 1
ATOM 1926 N N . GLN A 1 238 ? 15.383 -16.873 28.100 1.00 44.00 238 GLN A N 1
ATOM 1927 C CA . GLN A 1 238 ? 14.210 -17.720 27.919 1.00 44.00 238 GLN A CA 1
ATOM 1928 C C . GLN A 1 238 ? 13.622 -17.481 26.533 1.00 44.00 238 GLN A C 1
ATOM 1930 O O . GLN A 1 238 ? 13.389 -16.343 26.124 1.00 44.00 238 GLN A O 1
ATOM 1935 N N . THR A 1 239 ? 13.370 -18.578 25.825 1.00 48.56 239 THR A N 1
ATOM 1936 C CA . THR A 1 239 ? 12.657 -18.595 24.550 1.00 48.56 239 THR A CA 1
ATOM 1937 C C . THR A 1 239 ? 11.171 -18.739 24.856 1.00 48.56 239 THR A C 1
ATOM 1939 O O . THR A 1 239 ? 10.716 -19.818 25.238 1.00 48.56 239 THR A O 1
ATOM 1942 N N . ILE A 1 240 ? 10.411 -17.650 24.746 1.00 51.16 240 ILE A N 1
ATOM 1943 C CA . ILE A 1 240 ? 8.976 -17.672 25.052 1.00 51.16 240 ILE A CA 1
ATOM 1944 C C . ILE A 1 240 ? 8.213 -17.842 23.733 1.00 51.16 240 ILE A C 1
ATOM 1946 O O . ILE A 1 240 ? 8.372 -17.001 22.843 1.00 51.16 240 ILE A O 1
ATOM 1950 N N . PRO A 1 241 ? 7.400 -18.904 23.564 1.00 47.09 241 PRO A N 1
ATOM 1951 C CA . PRO A 1 241 ? 6.515 -19.012 22.413 1.00 47.09 241 PRO A CA 1
ATOM 1952 C C . PRO A 1 241 ? 5.486 -17.890 22.500 1.00 47.09 241 PRO A C 1
ATOM 1954 O O . PRO A 1 241 ? 4.685 -17.845 23.435 1.00 47.09 241 PRO A O 1
ATOM 1957 N N . ARG A 1 242 ? 5.526 -16.969 21.540 1.00 46.91 242 ARG A N 1
ATOM 1958 C CA . ARG A 1 242 ? 4.548 -15.884 21.459 1.00 46.91 242 ARG A CA 1
ATOM 1959 C C . ARG A 1 242 ? 3.364 -16.296 20.614 1.00 46.91 242 ARG A C 1
ATOM 1961 O O . ARG A 1 242 ? 2.224 -16.122 21.030 1.00 46.91 242 ARG A O 1
ATOM 1968 N N . TYR A 1 243 ? 3.644 -16.920 19.476 1.00 46.94 243 TYR A N 1
ATOM 1969 C CA . TYR A 1 243 ? 2.621 -17.189 18.485 1.00 46.94 243 TYR A CA 1
ATOM 1970 C C . TYR A 1 243 ? 2.815 -18.544 17.830 1.00 46.94 243 TYR A C 1
ATOM 1972 O O . TYR A 1 243 ? 3.931 -19.027 17.643 1.00 46.94 243 TYR A O 1
ATOM 1980 N N . THR A 1 244 ? 1.694 -19.147 17.462 1.00 41.75 244 THR A N 1
ATOM 1981 C CA . THR A 1 244 ? 1.639 -20.340 16.629 1.00 41.75 244 THR A CA 1
ATOM 1982 C C . THR A 1 244 ? 0.702 -20.027 15.472 1.00 41.75 244 THR A C 1
ATOM 1984 O O . THR A 1 244 ? -0.499 -19.874 15.674 1.00 41.75 244 THR A O 1
ATOM 1987 N N . TYR A 1 245 ? 1.257 -19.879 14.276 1.00 43.09 245 TYR A N 1
ATOM 1988 C CA . TYR A 1 245 ? 0.500 -19.698 13.044 1.00 43.09 245 TYR A CA 1
ATOM 1989 C C . TYR A 1 245 ? 0.359 -21.052 12.383 1.00 43.09 245 TYR A C 1
ATOM 1991 O O . TYR A 1 245 ? 1.340 -21.779 12.283 1.00 43.09 245 TYR A O 1
ATOM 1999 N N . HIS A 1 246 ? -0.821 -21.380 11.874 1.00 38.25 246 HIS A N 1
ATOM 2000 C CA . HIS A 1 246 ? -0.937 -22.488 10.939 1.00 38.25 246 HIS A CA 1
ATOM 2001 C C . HIS A 1 246 ? -0.480 -22.001 9.561 1.00 38.25 246 HIS A C 1
ATOM 2003 O O . HIS A 1 246 ? -1.224 -21.328 8.854 1.00 38.25 246 HIS A O 1
ATOM 2009 N N . VAL A 1 247 ? 0.771 -22.281 9.202 1.00 43.16 247 VAL A N 1
ATOM 2010 C CA . VAL A 1 247 ? 1.316 -21.957 7.879 1.00 43.16 247 VAL A CA 1
ATOM 2011 C C . VAL A 1 247 ? 0.939 -23.064 6.945 1.00 43.16 247 VAL A C 1
ATOM 2013 O O . VAL A 1 247 ? 1.631 -24.070 6.856 1.00 43.16 247 VAL A O 1
ATOM 2016 N N . LEU A 1 248 ? -0.173 -22.868 6.253 1.00 40.94 248 LEU A N 1
ATOM 2017 C CA . LEU A 1 248 ? -0.688 -23.847 5.310 1.00 40.94 248 LEU A CA 1
ATOM 2018 C C . LEU A 1 248 ? 0.302 -24.100 4.159 1.00 40.94 248 LEU A C 1
ATOM 2020 O O . LEU A 1 248 ? 0.302 -25.187 3.602 1.00 40.94 248 LEU A O 1
ATOM 2024 N N . ASN A 1 249 ? 1.201 -23.159 3.869 1.00 46.81 249 ASN A N 1
ATOM 2025 C CA . ASN A 1 249 ? 2.049 -23.174 2.687 1.00 46.81 249 ASN A CA 1
ATOM 2026 C C . ASN A 1 249 ? 3.383 -23.940 2.870 1.00 46.81 249 ASN A C 1
ATOM 2028 O O . ASN A 1 249 ? 4.365 -23.406 3.389 1.00 46.81 249 ASN A O 1
ATOM 2032 N N . GLN A 1 250 ? 3.451 -25.178 2.363 1.00 45.66 250 GLN A N 1
ATOM 2033 C CA . GLN A 1 250 ? 4.671 -25.998 2.339 1.00 45.66 250 GLN A CA 1
ATOM 2034 C C . GLN A 1 250 ? 5.794 -25.374 1.493 1.00 45.66 250 GLN A C 1
ATOM 2036 O O . GLN A 1 250 ? 6.957 -25.535 1.838 1.00 45.66 250 GLN A O 1
ATOM 2041 N N . LYS A 1 251 ? 5.476 -24.602 0.448 1.00 44.53 251 LYS A N 1
ATOM 2042 C CA . LYS A 1 251 ? 6.473 -23.871 -0.342 1.00 44.53 251 LYS A CA 1
ATOM 2043 C C . LYS A 1 251 ? 6.981 -22.613 0.336 1.00 44.53 251 LYS A C 1
ATOM 2045 O O . LYS A 1 251 ? 8.135 -22.288 0.134 1.00 44.53 251 LYS A O 1
ATOM 2050 N N . PHE A 1 252 ? 6.184 -21.932 1.155 1.00 44.00 252 PHE A N 1
ATOM 2051 C CA . PHE A 1 252 ? 6.680 -20.886 2.052 1.00 44.00 252 PHE A CA 1
ATOM 2052 C C . PHE A 1 252 ? 7.637 -21.502 3.075 1.00 44.00 252 PHE A C 1
ATOM 2054 O O . PHE A 1 252 ? 8.729 -20.989 3.293 1.00 44.00 252 PHE A O 1
ATOM 2061 N N . LEU A 1 253 ? 7.280 -22.665 3.635 1.00 48.03 253 LEU A N 1
ATOM 2062 C CA . LEU A 1 253 ? 8.188 -23.428 4.491 1.00 48.03 253 LEU A CA 1
ATOM 2063 C C . LEU A 1 253 ? 9.444 -23.868 3.728 1.00 48.03 253 LEU A C 1
ATOM 2065 O O . LEU A 1 253 ? 10.536 -23.814 4.284 1.00 48.03 253 LEU A O 1
ATOM 2069 N N . ASP A 1 254 ? 9.326 -24.280 2.468 1.00 47.06 254 ASP A N 1
ATOM 2070 C CA . ASP A 1 254 ? 10.459 -24.723 1.659 1.00 47.06 254 ASP A CA 1
ATOM 2071 C C . ASP A 1 254 ? 11.297 -23.553 1.123 1.00 47.06 254 ASP A C 1
ATOM 2073 O O . ASP A 1 254 ? 12.511 -23.704 1.040 1.00 47.06 254 ASP A O 1
ATOM 2077 N N . PHE A 1 255 ? 10.694 -22.389 0.870 1.00 45.00 255 PHE A N 1
ATOM 2078 C CA . PHE A 1 255 ? 11.330 -21.095 0.603 1.00 45.00 255 PHE A CA 1
ATOM 2079 C C . PHE A 1 255 ? 12.159 -20.688 1.815 1.00 45.00 255 PHE A C 1
ATOM 2081 O O . PHE A 1 255 ? 13.370 -20.547 1.688 1.00 45.00 255 PHE A O 1
ATOM 2088 N N . CYS A 1 256 ? 11.556 -20.672 3.006 1.00 43.28 256 CYS A N 1
ATOM 2089 C CA . CYS A 1 256 ? 12.265 -20.497 4.268 1.00 43.28 256 CYS A CA 1
ATOM 2090 C C . CYS A 1 256 ? 13.405 -21.523 4.433 1.00 43.28 256 CYS A C 1
ATOM 2092 O O . CYS A 1 256 ? 14.482 -21.165 4.885 1.00 43.28 256 CYS A O 1
ATOM 2094 N N . LYS A 1 257 ? 13.219 -22.799 4.055 1.00 43.97 257 LYS A N 1
ATOM 2095 C CA . LYS A 1 257 ? 14.250 -23.855 4.201 1.00 43.97 257 LYS A CA 1
ATOM 2096 C C . LYS A 1 257 ? 15.370 -23.833 3.152 1.00 43.97 257 LYS A C 1
ATOM 2098 O O . LYS A 1 257 ? 16.429 -24.410 3.444 1.00 43.97 257 LYS A O 1
ATOM 2103 N N . HIS A 1 258 ? 15.118 -23.315 1.947 1.00 41.06 258 HIS A N 1
ATOM 2104 C CA . HIS A 1 258 ? 16.045 -23.326 0.802 1.00 41.06 258 HIS A CA 1
ATOM 2105 C C . HIS A 1 258 ? 16.742 -21.990 0.597 1.00 41.06 258 HIS A C 1
ATOM 2107 O O . HIS A 1 258 ? 17.910 -21.979 0.215 1.00 41.06 258 HIS A O 1
ATOM 2113 N N . GLN A 1 259 ? 16.052 -20.883 0.848 1.00 36.75 259 GLN A N 1
ATOM 2114 C CA . GLN A 1 259 ? 16.622 -19.556 0.734 1.00 36.75 259 GLN A CA 1
ATOM 2115 C C . GLN A 1 259 ? 17.133 -19.137 2.106 1.00 36.75 259 GLN A C 1
ATOM 2117 O O . GLN A 1 259 ? 16.415 -18.651 2.974 1.00 36.75 259 GLN A O 1
ATOM 2122 N N . GLY A 1 260 ? 18.435 -19.344 2.276 1.00 36.47 260 GLY A N 1
ATOM 2123 C CA . GLY A 1 260 ? 19.274 -18.516 3.123 1.00 36.47 260 GLY A CA 1
ATOM 2124 C C . GLY A 1 260 ? 19.321 -17.066 2.628 1.00 36.47 260 GLY A C 1
ATOM 2125 O O . GLY A 1 260 ? 20.422 -16.557 2.489 1.00 36.47 260 GLY A O 1
ATOM 2126 N N . THR A 1 261 ? 18.182 -16.417 2.349 1.00 28.00 261 THR A N 1
ATOM 2127 C CA . THR A 1 261 ? 18.076 -14.989 2.003 1.00 28.00 261 THR A CA 1
ATOM 2128 C C . THR A 1 261 ? 16.792 -14.388 2.544 1.00 28.00 261 THR A C 1
ATOM 2130 O O . THR A 1 261 ? 15.729 -14.985 2.269 1.00 28.00 261 THR A O 1
#